Protein AF-A0A9P1GBS7-F1 (afdb_monomer_lite)

Organism: NCBI:txid2562237

Secondary structure (DSSP, 8-state):
-HHHHHHHHHHHS---GGGGS-TTS-TT--GGGS--HHHHHH------SSPPPBPSEEB-HHHHHHHHHHHHHSTT-EEEEEEEE-TTS-EEEEEEEEESSSHHHHS-HHHHHHHHHHT-EEEEEEEES-TT--HHHHHHHHHHHHTT-SSS---EEEEEE-TTSTT-EEEEEE-SS-EEE-BPPBPP---SSS-SEEEGGGTT--HHHHHHHHHHHHHHHHHHHTTS-------PPP-----PPP-SS-HHHHHHHHHH-HHHHHHSPP--------

Structure (mmCIF, N/CA/C/O backbone):
data_AF-A0A9P1GBS7-F1
#
_entry.id   AF-A0A9P1GBS7-F1
#
loop_
_atom_site.group_PDB
_atom_site.id
_atom_site.type_symbol
_atom_site.label_atom_id
_atom_site.label_alt_id
_atom_site.label_comp_id
_atom_site.label_asym_id
_atom_site.label_entity_id
_atom_site.label_seq_id
_atom_site.pdbx_PDB_ins_code
_atom_site.Cartn_x
_atom_site.Cartn_y
_atom_site.Cartn_z
_atom_site.occupancy
_atom_site.B_iso_or_equiv
_atom_site.auth_seq_id
_atom_site.auth_comp_id
_atom_site.auth_asym_id
_atom_site.auth_atom_id
_atom_site.pdbx_PD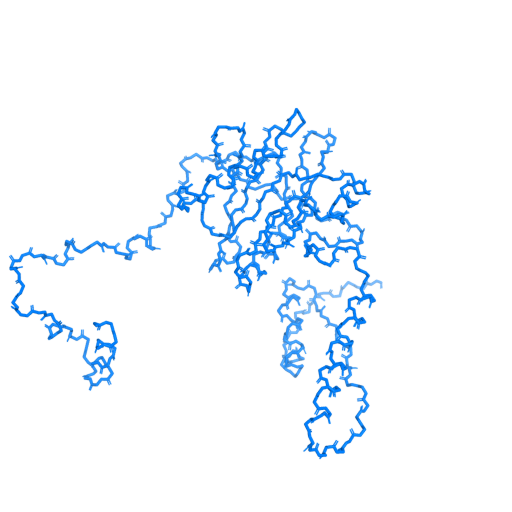B_model_num
ATOM 1 N N . VAL A 1 1 ? 29.441 16.845 -24.430 1.00 48.78 1 VAL A N 1
ATOM 2 C CA . VAL A 1 1 ? 30.273 17.301 -23.290 1.00 48.78 1 VAL A CA 1
ATOM 3 C C . VAL A 1 1 ? 30.630 16.151 -22.346 1.00 48.78 1 VAL A C 1
ATOM 5 O O . VAL A 1 1 ? 31.787 15.762 -22.340 1.00 48.78 1 VAL A O 1
ATOM 8 N N . LEU A 1 2 ? 29.677 15.515 -21.645 1.00 40.44 2 LEU A N 1
ATOM 9 C CA . LEU A 1 2 ? 29.970 14.427 -20.683 1.00 40.44 2 LEU A CA 1
ATOM 10 C C . LEU A 1 2 ? 30.700 13.213 -21.305 1.00 40.44 2 LEU A C 1
ATOM 12 O O . LEU A 1 2 ? 31.705 12.752 -20.778 1.00 40.44 2 LEU A O 1
ATOM 16 N N . MET A 1 3 ? 30.259 12.757 -22.483 1.00 44.34 3 MET A N 1
ATOM 17 C CA . MET A 1 3 ? 30.887 11.633 -23.205 1.00 44.34 3 MET A CA 1
ATOM 18 C C . MET A 1 3 ? 32.296 11.954 -23.742 1.00 44.34 3 MET A C 1
ATOM 20 O O . MET A 1 3 ? 33.110 11.054 -23.910 1.00 44.34 3 MET A O 1
ATOM 24 N N . GLN A 1 4 ? 32.610 13.232 -23.982 1.00 46.91 4 GLN A N 1
ATOM 25 C CA . GLN A 1 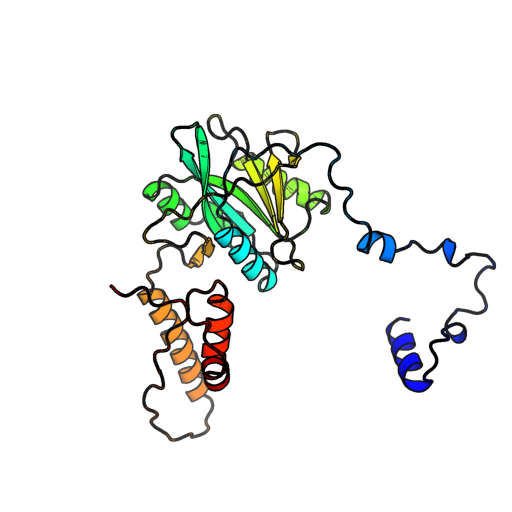4 ? 33.950 13.662 -24.410 1.00 46.91 4 GLN A CA 1
ATOM 26 C C . GLN A 1 4 ? 34.917 13.773 -23.225 1.00 46.91 4 GLN A C 1
ATOM 28 O O . GLN A 1 4 ? 36.082 13.421 -23.369 1.00 46.91 4 GLN A O 1
ATOM 33 N N . ALA A 1 5 ? 34.431 14.193 -22.051 1.00 48.78 5 ALA A N 1
ATOM 34 C CA . ALA A 1 5 ? 35.231 14.260 -20.827 1.00 48.78 5 ALA A CA 1
ATOM 35 C C . ALA A 1 5 ? 35.659 12.864 -20.339 1.00 48.78 5 ALA A C 1
ATOM 37 O O . ALA A 1 5 ? 36.816 12.665 -19.977 1.00 48.78 5 ALA A O 1
ATOM 38 N N . ILE A 1 6 ? 34.757 11.878 -20.422 1.00 53.25 6 ILE A N 1
ATOM 39 C CA . ILE A 1 6 ? 35.049 10.478 -20.073 1.00 53.25 6 ILE A CA 1
ATOM 40 C C . ILE A 1 6 ? 36.118 9.891 -21.011 1.00 53.25 6 ILE A C 1
ATOM 42 O O . ILE A 1 6 ? 37.042 9.228 -20.555 1.00 53.25 6 ILE A O 1
ATOM 46 N N . SER A 1 7 ? 36.062 10.205 -22.310 1.00 48.62 7 SER A N 1
ATOM 47 C CA . SER A 1 7 ? 37.049 9.718 -23.286 1.00 48.62 7 SER A CA 1
ATOM 48 C C . SER A 1 7 ? 38.448 10.342 -23.145 1.00 48.62 7 SER A C 1
ATOM 50 O O . SER A 1 7 ? 39.402 9.783 -23.691 1.00 48.62 7 SER A O 1
ATOM 52 N N . LEU A 1 8 ? 38.579 11.502 -22.493 1.00 48.56 8 LEU A N 1
ATOM 53 C CA . LEU A 1 8 ? 39.857 12.193 -22.277 1.00 48.56 8 LEU A CA 1
ATOM 54 C C . LEU A 1 8 ? 40.523 11.768 -20.963 1.00 48.56 8 LEU A C 1
ATOM 56 O O . LEU A 1 8 ? 41.735 11.553 -20.955 1.00 48.56 8 LEU A O 1
ATOM 60 N N . ALA A 1 9 ? 39.734 11.545 -19.906 1.00 50.31 9 ALA A N 1
ATOM 61 C CA . ALA A 1 9 ? 40.220 11.013 -18.630 1.00 50.31 9 ALA A CA 1
ATOM 62 C C . ALA A 1 9 ? 40.873 9.624 -18.780 1.00 50.31 9 ALA A C 1
ATOM 64 O O . ALA A 1 9 ? 41.876 9.337 -18.130 1.00 50.31 9 ALA A O 1
ATOM 65 N N . ASP A 1 10 ? 40.365 8.802 -19.704 1.00 49.88 10 ASP A N 1
ATOM 66 C CA . ASP A 1 10 ? 40.886 7.455 -19.977 1.00 49.88 10 ASP A CA 1
ATOM 67 C C . ASP A 1 10 ? 42.222 7.442 -20.749 1.00 49.88 10 ASP A C 1
ATOM 69 O O . ASP A 1 10 ? 42.905 6.421 -20.788 1.00 49.88 10 ASP A O 1
ATOM 73 N N . LYS A 1 11 ? 42.619 8.558 -21.384 1.00 48.84 11 LYS A N 1
ATOM 74 C CA . LYS A 1 11 ? 43.803 8.607 -22.266 1.00 48.84 11 LYS A CA 1
ATOM 75 C C . LYS A 1 11 ? 45.031 9.289 -21.670 1.00 48.84 11 LYS A C 1
ATOM 77 O O . LYS A 1 11 ? 46.131 8.977 -22.117 1.00 48.84 11 LYS A O 1
ATOM 82 N N . SER A 1 12 ? 44.887 10.213 -20.717 1.00 52.53 12 SER A N 1
ATOM 83 C CA . SER A 1 12 ? 46.026 11.015 -20.229 1.00 52.53 12 SER A CA 1
ATOM 84 C C . SER A 1 12 ? 46.430 10.762 -18.778 1.00 52.53 12 SER A C 1
ATOM 86 O O . SER A 1 12 ? 47.466 11.272 -18.360 1.00 52.53 12 SER A O 1
ATOM 88 N N . GLY A 1 13 ? 45.653 9.999 -17.997 1.00 49.16 13 GLY A N 1
ATOM 89 C CA . GLY A 1 13 ? 45.954 9.754 -16.578 1.00 49.16 13 GLY A CA 1
ATOM 90 C C . GLY A 1 13 ? 46.026 11.029 -15.722 1.00 49.16 13 GLY A C 1
ATOM 91 O O . GLY A 1 13 ? 46.531 10.997 -14.602 1.00 49.16 13 GLY A O 1
ATOM 92 N N . THR A 1 14 ? 45.536 12.155 -16.239 1.00 51.22 14 THR A N 1
ATOM 93 C CA . THR A 1 14 ? 45.548 13.463 -15.586 1.00 51.22 14 THR A CA 1
ATOM 94 C C . THR A 1 14 ? 44.125 14.001 -15.499 1.00 51.22 14 THR A C 1
ATOM 96 O O . THR A 1 14 ? 43.415 14.085 -16.496 1.00 51.22 14 THR A O 1
ATOM 99 N N . ASN A 1 15 ? 43.714 14.403 -14.295 1.00 52.78 15 ASN A N 1
ATOM 100 C CA . ASN A 1 15 ? 42.385 14.964 -14.012 1.00 52.78 15 ASN A CA 1
ATOM 101 C C . ASN A 1 15 ? 42.263 16.452 -14.397 1.00 52.78 15 ASN A C 1
ATOM 103 O O . ASN A 1 15 ? 41.423 17.168 -13.851 1.00 52.78 15 ASN A O 1
ATOM 107 N N . ASP A 1 16 ? 43.118 16.944 -15.295 1.00 49.91 16 ASP A N 1
ATOM 108 C CA . ASP A 1 16 ? 43.170 18.361 -15.639 1.00 49.91 16 ASP A CA 1
ATOM 109 C C . ASP A 1 16 ? 42.250 18.669 -16.830 1.00 49.91 16 ASP A C 1
ATOM 111 O O . ASP A 1 16 ? 42.601 18.522 -18.001 1.00 49.91 16 ASP A O 1
ATOM 115 N N . ILE A 1 17 ? 41.023 19.069 -16.501 1.00 49.38 17 ILE A N 1
ATOM 116 C CA . ILE A 1 17 ? 39.950 19.392 -17.452 1.00 49.38 17 ILE A CA 1
ATOM 117 C C . ILE A 1 17 ? 40.010 20.842 -17.961 1.00 49.38 17 ILE A C 1
ATOM 119 O O . ILE A 1 17 ? 39.114 21.271 -18.688 1.00 49.38 17 ILE A O 1
ATOM 123 N N . SER A 1 18 ? 41.054 21.603 -17.615 1.00 53.69 18 SER A N 1
ATOM 124 C CA . SER A 1 18 ? 41.241 23.000 -18.045 1.00 53.69 18 SER A CA 1
ATOM 125 C C . SER A 1 18 ? 41.268 23.173 -19.571 1.00 53.69 18 SER A C 1
ATOM 127 O O . SER A 1 18 ? 40.900 24.223 -20.091 1.00 53.69 18 SER A O 1
ATOM 129 N N . THR A 1 19 ? 41.625 22.118 -20.306 1.00 49.84 19 THR A N 1
ATOM 130 C CA . THR A 1 19 ? 41.630 22.079 -21.778 1.00 49.84 19 THR A CA 1
ATOM 131 C C . THR A 1 19 ? 40.247 21.878 -22.412 1.00 49.84 19 THR A C 1
ATOM 133 O O . THR A 1 19 ? 40.098 22.096 -23.613 1.00 49.84 19 THR A O 1
ATOM 136 N N . LEU A 1 20 ? 39.236 21.486 -21.626 1.00 48.34 20 LEU A N 1
ATOM 137 C CA . LEU A 1 20 ? 37.853 21.253 -22.069 1.00 48.34 20 LEU A CA 1
ATOM 138 C C . LEU A 1 20 ? 36.942 22.476 -21.898 1.00 48.34 20 LEU A C 1
ATOM 140 O O . LEU A 1 20 ? 35.796 22.454 -22.354 1.00 48.34 20 LEU A O 1
ATOM 144 N N . LEU A 1 21 ? 37.427 23.529 -21.239 1.00 48.81 21 LEU A N 1
ATOM 145 C CA . LEU A 1 21 ? 36.685 24.773 -21.078 1.00 48.81 21 LEU A CA 1
ATOM 146 C C . LEU A 1 21 ? 36.826 25.631 -22.353 1.00 48.81 21 LEU A C 1
ATOM 148 O O . LEU A 1 21 ? 37.936 25.765 -22.877 1.00 48.81 21 LEU A O 1
ATOM 152 N N . PRO A 1 22 ? 35.727 26.202 -22.886 1.00 46.09 22 PRO A N 1
ATOM 153 C CA . PRO A 1 22 ? 35.794 27.078 -24.050 1.00 46.09 22 PRO A CA 1
ATOM 154 C C . PRO A 1 22 ? 36.688 28.285 -23.747 1.00 46.09 22 PRO A C 1
ATOM 156 O O . PRO A 1 22 ? 36.471 28.976 -22.755 1.00 46.09 22 PRO A O 1
ATOM 159 N N . LYS A 1 23 ? 37.684 28.545 -24.603 1.00 52.28 23 LYS A N 1
ATOM 160 C CA . LYS A 1 23 ? 38.650 29.640 -24.404 1.00 52.28 23 LYS A CA 1
ATOM 161 C C . LYS A 1 23 ? 38.060 31.043 -24.606 1.00 52.28 23 LYS A C 1
ATOM 163 O O . LYS A 1 23 ? 38.647 31.995 -24.112 1.00 52.28 23 LYS A O 1
ATOM 168 N N . ASP A 1 24 ? 36.888 31.151 -25.233 1.00 48.12 24 ASP A N 1
ATOM 169 C CA . ASP A 1 24 ? 36.259 32.427 -25.600 1.00 48.12 24 ASP A CA 1
ATOM 170 C C . ASP A 1 24 ? 34.830 32.556 -25.033 1.00 48.12 24 ASP A C 1
ATOM 172 O O . ASP A 1 24 ? 33.860 32.779 -25.757 1.00 48.12 24 ASP A O 1
ATOM 176 N N . GLY A 1 25 ? 34.682 32.367 -23.718 1.00 48.47 25 GLY A N 1
ATOM 177 C CA . GLY A 1 25 ? 33.473 32.720 -22.961 1.00 48.47 25 GLY A CA 1
ATOM 178 C C . GLY A 1 25 ? 33.707 33.969 -22.101 1.00 48.47 25 GLY A C 1
ATOM 179 O O . GLY A 1 25 ? 34.851 34.222 -21.722 1.00 48.47 25 GLY A O 1
ATOM 180 N N . PRO A 1 26 ? 32.666 34.769 -21.791 1.00 42.78 26 PRO A N 1
ATOM 181 C CA . PRO A 1 26 ? 32.824 36.042 -21.098 1.00 42.78 26 PRO A CA 1
ATOM 182 C C . PRO A 1 26 ? 33.544 35.839 -19.764 1.00 42.78 26 PRO A C 1
ATOM 184 O O . PRO A 1 26 ? 33.128 35.063 -18.906 1.00 42.78 26 PRO A O 1
ATOM 187 N N . SER A 1 27 ? 34.649 36.558 -19.613 1.00 50.06 27 SER A N 1
ATOM 188 C CA . SER A 1 27 ? 35.441 36.653 -18.398 1.00 50.06 27 SER A CA 1
ATOM 189 C C . SER A 1 27 ? 34.559 37.034 -17.204 1.00 50.06 27 SER A C 1
ATOM 191 O O . SER A 1 27 ? 34.077 38.165 -17.165 1.00 50.06 27 SER A O 1
ATOM 193 N N . SER A 1 28 ? 34.374 36.094 -16.262 1.00 46.25 28 SER A N 1
ATOM 194 C CA . SER A 1 28 ? 34.093 36.272 -14.812 1.00 46.25 28 SER A CA 1
ATOM 195 C C . SER A 1 28 ? 32.984 35.404 -14.182 1.00 46.25 28 SER A C 1
ATOM 197 O O . SER A 1 28 ? 32.492 35.747 -13.112 1.00 46.25 28 SER A O 1
ATOM 199 N N . SER A 1 29 ? 32.606 34.245 -14.730 1.00 43.97 29 SER A N 1
ATOM 200 C CA . SER A 1 29 ? 31.830 33.278 -13.928 1.00 43.97 29 SER A CA 1
ATOM 201 C C . SER A 1 29 ? 32.775 32.398 -13.103 1.00 43.97 29 SER A C 1
ATOM 203 O O . SER A 1 29 ? 33.183 31.322 -13.541 1.00 43.97 29 SER A O 1
ATOM 205 N N . ASP A 1 30 ? 33.161 32.896 -11.928 1.00 46.59 30 ASP A N 1
ATOM 206 C CA . ASP A 1 30 ? 33.901 32.158 -10.899 1.00 46.59 30 ASP A CA 1
ATOM 207 C C . ASP A 1 30 ? 33.272 30.768 -10.684 1.00 46.59 30 ASP A C 1
ATOM 209 O O . ASP A 1 30 ? 32.045 30.649 -10.696 1.00 46.59 30 ASP A O 1
ATOM 213 N N . LEU A 1 31 ? 34.058 29.711 -10.444 1.00 47.47 31 LEU A N 1
ATOM 214 C CA . LEU A 1 31 ? 33.515 28.368 -10.138 1.00 47.47 31 LEU A CA 1
ATOM 215 C C . LEU A 1 31 ? 32.533 28.380 -8.948 1.00 47.47 31 LEU A C 1
ATOM 217 O O . LEU A 1 31 ? 31.688 27.496 -8.841 1.00 47.47 31 LEU A O 1
ATOM 221 N N . ALA A 1 32 ? 32.616 29.399 -8.088 1.00 52.56 32 ALA A N 1
ATOM 222 C CA . ALA A 1 32 ? 31.685 29.662 -6.993 1.00 52.56 32 ALA A CA 1
ATOM 223 C C . ALA A 1 32 ? 30.268 30.080 -7.446 1.00 52.56 32 ALA A C 1
ATOM 225 O O . ALA A 1 32 ? 29.338 30.034 -6.648 1.00 52.56 32 ALA A O 1
ATOM 226 N N . SER A 1 33 ? 30.096 30.488 -8.707 1.00 46.56 33 SER A N 1
ATOM 227 C CA . SER A 1 33 ? 28.801 30.848 -9.306 1.00 46.56 33 SER A CA 1
ATOM 228 C C . SER A 1 33 ? 28.040 29.652 -9.887 1.00 46.56 33 SER A C 1
ATOM 230 O O . SER A 1 33 ? 26.872 29.785 -10.254 1.00 46.56 33 SER A O 1
ATOM 232 N N . LEU A 1 34 ? 28.678 28.478 -9.970 1.00 51.62 34 LEU A N 1
ATOM 233 C CA . LEU A 1 34 ? 28.015 27.247 -10.381 1.00 51.62 34 LEU A CA 1
ATOM 234 C C . LEU A 1 34 ? 27.176 26.710 -9.220 1.00 51.62 34 LEU A C 1
ATOM 236 O O . LEU A 1 34 ? 27.676 26.497 -8.116 1.00 51.62 34 LEU A O 1
ATOM 240 N N . ASP A 1 35 ? 25.894 26.475 -9.495 1.00 48.94 35 ASP A N 1
ATOM 241 C CA . ASP A 1 35 ? 24.930 25.921 -8.545 1.00 48.94 35 ASP A CA 1
ATOM 242 C C . ASP A 1 35 ? 25.513 24.629 -7.937 1.00 48.94 35 ASP A C 1
ATOM 244 O O . ASP A 1 35 ? 25.853 23.690 -8.662 1.00 48.94 35 ASP A O 1
ATOM 248 N N . ASN A 1 36 ? 25.690 24.578 -6.610 1.00 52.25 36 ASN A N 1
ATOM 249 C CA . ASN A 1 36 ? 26.299 23.426 -5.943 1.00 52.25 36 ASN A CA 1
ATOM 250 C C . ASN A 1 36 ? 25.319 22.243 -5.945 1.00 52.25 36 ASN A C 1
ATOM 252 O O . ASN A 1 36 ? 24.575 22.005 -4.990 1.00 52.25 36 ASN A O 1
ATOM 256 N N . ILE A 1 37 ? 25.323 21.495 -7.047 1.00 52.12 37 ILE A N 1
ATOM 257 C CA . ILE A 1 37 ? 24.472 20.324 -7.261 1.00 52.12 37 ILE A CA 1
ATOM 258 C C . ILE A 1 37 ? 24.724 19.281 -6.163 1.00 52.12 37 ILE A C 1
ATOM 260 O O . ILE A 1 37 ? 23.772 18.704 -5.645 1.00 52.12 37 ILE A O 1
ATOM 264 N N . LEU A 1 38 ? 25.981 19.094 -5.738 1.00 44.66 38 LEU A N 1
ATOM 265 C CA . LEU A 1 38 ? 26.340 18.189 -4.639 1.00 44.66 38 LEU A CA 1
ATOM 266 C C . LEU A 1 38 ? 25.773 18.658 -3.296 1.00 44.66 38 LEU A C 1
ATOM 268 O O . LEU A 1 38 ? 25.344 17.828 -2.505 1.00 44.66 38 LEU A O 1
ATOM 272 N N . GLY A 1 39 ? 25.687 19.969 -3.067 1.00 45.38 39 GLY A N 1
ATOM 273 C CA . GLY A 1 39 ? 25.030 20.554 -1.900 1.00 45.38 39 GLY A CA 1
ATOM 274 C C . GLY A 1 39 ? 23.559 20.152 -1.789 1.00 45.38 39 GLY A C 1
ATOM 275 O O . GLY A 1 39 ? 23.097 19.871 -0.690 1.00 45.38 39 GLY A O 1
ATOM 276 N N . ARG A 1 40 ? 22.834 20.022 -2.910 1.00 46.75 40 ARG A N 1
ATOM 277 C CA . ARG A 1 40 ? 21.447 19.513 -2.903 1.00 46.75 40 ARG A CA 1
ATOM 278 C C . ARG A 1 40 ? 21.351 18.019 -2.584 1.00 46.75 40 ARG A C 1
ATOM 280 O O . ARG A 1 40 ? 20.363 17.605 -1.993 1.00 46.75 40 ARG A O 1
ATOM 287 N N . TYR A 1 41 ? 22.358 17.225 -2.950 1.00 42.00 41 TYR A N 1
ATOM 288 C CA . TYR A 1 41 ? 22.398 15.784 -2.659 1.00 42.00 41 TYR A CA 1
ATOM 289 C C . TYR A 1 41 ? 22.936 15.454 -1.260 1.00 42.00 41 TYR A C 1
ATOM 291 O O . TYR A 1 41 ? 22.590 14.415 -0.707 1.00 42.00 41 TYR A O 1
ATOM 299 N N . LEU A 1 42 ? 23.795 16.312 -0.705 1.00 39.19 42 LEU A N 1
ATOM 300 C CA . LEU A 1 42 ? 24.485 16.103 0.571 1.00 39.19 42 LEU A CA 1
ATOM 301 C C . LEU A 1 42 ? 23.907 16.933 1.718 1.00 39.19 42 LEU A C 1
ATOM 303 O O . LEU A 1 42 ? 24.383 16.791 2.840 1.00 39.19 42 LEU A O 1
ATOM 307 N N . SER A 1 43 ? 22.919 17.797 1.463 1.00 36.91 43 SER A N 1
ATOM 308 C CA . SER A 1 43 ? 22.211 18.491 2.539 1.00 36.91 43 SER A CA 1
ATOM 309 C C . SER A 1 43 ? 21.436 17.453 3.351 1.00 36.91 43 SER A C 1
ATOM 311 O O . SER A 1 43 ? 20.475 16.892 2.820 1.00 36.91 43 SER A O 1
ATOM 313 N N . PRO A 1 44 ? 21.818 17.170 4.612 1.00 38.66 44 PRO A N 1
ATOM 314 C CA . PRO A 1 44 ? 20.952 16.395 5.481 1.00 38.66 44 PRO A CA 1
ATOM 315 C C . PRO A 1 44 ? 19.632 17.160 5.588 1.00 38.66 44 PRO A C 1
ATOM 317 O O . PRO A 1 44 ? 19.642 18.371 5.826 1.00 38.66 44 PRO A O 1
ATOM 320 N N . GLU A 1 45 ? 18.502 16.479 5.382 1.00 47.50 45 GLU A N 1
ATOM 321 C CA . GLU A 1 45 ? 17.207 17.038 5.770 1.00 47.50 45 GLU A CA 1
ATOM 322 C C . GLU A 1 45 ? 17.352 17.495 7.221 1.00 47.50 45 GLU A C 1
ATOM 324 O O . GLU A 1 45 ? 17.654 16.683 8.097 1.00 47.50 45 GLU A O 1
ATOM 329 N N . ILE A 1 46 ? 17.241 18.808 7.454 1.00 47.06 46 ILE A N 1
ATOM 330 C CA . ILE A 1 46 ? 17.328 19.377 8.796 1.00 47.06 46 ILE A CA 1
ATOM 331 C C . ILE A 1 46 ? 16.266 18.638 9.611 1.00 47.06 46 ILE A C 1
ATOM 333 O O . ILE A 1 46 ? 15.081 18.747 9.271 1.00 47.06 46 ILE A O 1
ATOM 337 N N . PRO A 1 47 ? 16.656 17.840 10.623 1.00 47.88 47 PRO A N 1
ATOM 338 C CA . PRO A 1 47 ? 15.684 17.087 11.384 1.00 47.88 47 PRO A CA 1
ATOM 339 C C . PRO A 1 47 ? 14.714 18.094 12.008 1.00 47.88 47 PRO A C 1
ATOM 341 O O . PRO A 1 47 ? 15.155 19.151 12.474 1.00 47.88 47 PRO A O 1
ATOM 344 N N . PRO A 1 48 ? 13.401 17.820 11.972 1.00 51.19 48 PRO A N 1
ATOM 345 C CA . PRO A 1 48 ? 12.410 18.754 12.477 1.00 51.19 48 PRO A CA 1
ATOM 346 C C . PRO A 1 48 ? 12.764 19.154 13.912 1.00 51.19 48 PRO A C 1
ATOM 348 O O . PRO A 1 48 ? 13.039 18.311 14.764 1.00 51.19 48 PRO A O 1
ATOM 351 N N . THR A 1 49 ? 12.771 20.460 14.173 1.00 52.59 49 THR A N 1
ATOM 352 C CA . THR A 1 49 ? 13.181 21.068 15.449 1.00 52.59 49 THR A CA 1
ATOM 353 C C . THR A 1 49 ? 12.252 20.713 16.616 1.00 52.59 49 THR A C 1
ATOM 355 O O . THR A 1 49 ? 12.577 20.989 17.768 1.00 52.59 49 THR A O 1
ATOM 358 N N . ALA A 1 50 ? 11.103 20.095 16.327 1.00 60.84 50 ALA A N 1
ATOM 359 C CA . ALA A 1 50 ? 10.142 19.577 17.288 1.00 60.84 50 ALA A CA 1
ATOM 360 C C . ALA A 1 50 ? 9.870 18.085 17.009 1.00 60.84 50 ALA A C 1
ATOM 362 O O . ALA A 1 50 ? 9.819 17.693 15.838 1.00 60.84 50 ALA A O 1
ATOM 363 N N . PRO A 1 51 ? 9.663 17.255 18.051 1.00 72.38 51 PRO A N 1
ATOM 364 C CA . PRO A 1 51 ? 9.285 15.859 17.870 1.00 72.38 51 PRO A CA 1
ATOM 365 C C . PRO A 1 51 ? 7.982 15.775 17.071 1.00 72.38 51 PRO A C 1
ATOM 367 O O . PRO A 1 51 ? 7.001 16.461 17.375 1.00 72.38 51 PRO A O 1
ATOM 370 N N . LEU A 1 52 ? 7.987 14.955 16.023 1.00 82.62 52 LEU A N 1
ATOM 371 C CA . LEU A 1 52 ? 6.813 14.748 15.186 1.00 82.62 52 LEU A CA 1
ATOM 372 C C . LEU A 1 52 ? 5.729 14.029 16.003 1.00 82.62 52 LEU A C 1
ATOM 374 O O . LEU A 1 52 ? 6.010 13.179 16.847 1.00 82.62 52 LEU A O 1
ATOM 378 N N . ARG A 1 53 ? 4.458 14.356 15.755 1.00 89.38 53 ARG A N 1
ATOM 379 C CA . ARG A 1 53 ? 3.348 13.635 16.394 1.00 89.38 53 ARG A CA 1
ATOM 380 C C . ARG A 1 53 ? 3.262 12.211 15.842 1.00 89.38 53 ARG A C 1
ATOM 382 O O . ARG A 1 53 ? 3.490 12.002 14.653 1.00 89.38 53 ARG A O 1
ATOM 389 N N . GLN A 1 54 ? 2.840 11.255 16.661 1.00 89.88 54 GLN A N 1
ATOM 390 C CA . GLN A 1 54 ? 2.536 9.905 16.182 1.00 89.88 54 GLN A CA 1
ATOM 391 C C . GLN A 1 54 ? 1.267 9.889 15.324 1.00 89.88 54 GLN A C 1
ATOM 393 O O . GLN A 1 54 ? 0.288 10.571 15.634 1.00 89.88 54 GLN A O 1
ATOM 398 N N . THR A 1 55 ? 1.275 9.088 14.258 1.00 88.75 55 THR A N 1
ATOM 399 C CA . THR A 1 55 ? 0.080 8.849 13.440 1.00 88.75 55 THR A CA 1
ATOM 400 C C . THR A 1 55 ? -1.007 8.093 14.209 1.00 88.75 55 THR A C 1
ATOM 402 O O . THR A 1 55 ? -0.744 7.227 15.042 1.00 88.75 55 THR A O 1
ATOM 405 N N . SER A 1 56 ? -2.260 8.385 13.876 1.00 88.12 56 SER A N 1
ATOM 406 C CA . SER A 1 56 ? -3.449 7.675 14.356 1.00 88.12 56 SER A CA 1
ATOM 407 C C . SER A 1 56 ? -3.738 6.357 13.615 1.00 88.12 56 SER A C 1
ATOM 409 O O . SER A 1 56 ? -4.615 5.592 14.040 1.00 88.12 56 SER A O 1
ATOM 411 N N . ILE A 1 57 ? -3.010 6.085 12.524 1.00 92.75 57 ILE A N 1
ATOM 412 C CA . ILE A 1 57 ? -3.162 4.906 11.665 1.00 92.75 57 ILE A CA 1
ATOM 413 C C . ILE A 1 57 ? -1.875 4.086 11.720 1.00 92.75 57 ILE A C 1
ATOM 415 O O . ILE A 1 57 ? -0.834 4.505 11.220 1.00 92.75 57 ILE A O 1
ATOM 419 N N . SER A 1 58 ? -1.932 2.885 12.294 1.00 91.69 58 SER A N 1
ATOM 420 C CA . SER A 1 58 ? -0.758 2.013 12.305 1.00 91.69 58 SER A CA 1
ATOM 421 C C . SER A 1 58 ? -0.538 1.318 10.962 1.00 91.69 58 SER A C 1
ATOM 423 O O . SER A 1 58 ? -1.486 1.036 10.233 1.00 91.69 58 SER A O 1
ATOM 425 N N . ALA A 1 59 ? 0.714 0.995 10.648 1.00 91.06 59 ALA A N 1
ATOM 426 C CA . ALA A 1 59 ? 1.085 0.206 9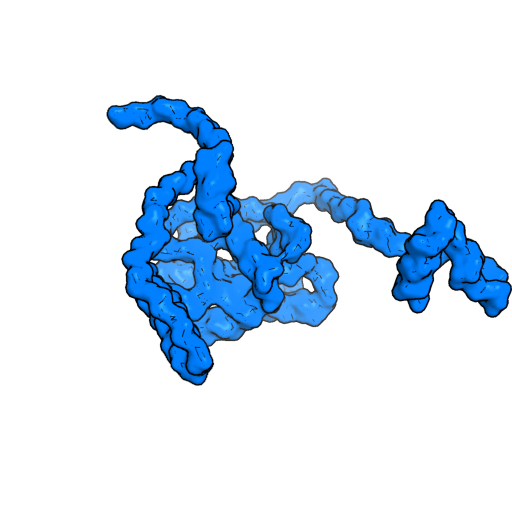.475 1.00 91.06 59 ALA A CA 1
ATOM 427 C C . ALA A 1 59 ? 1.949 -0.995 9.878 1.00 91.06 59 ALA A C 1
ATOM 429 O O . ALA A 1 59 ? 2.599 -0.993 10.923 1.00 91.06 59 ALA A O 1
ATOM 430 N N . VAL A 1 60 ? 1.993 -2.037 9.047 1.00 88.88 60 VAL A N 1
ATOM 431 C CA . VAL A 1 60 ? 2.878 -3.187 9.279 1.00 88.88 60 VAL A CA 1
ATOM 432 C C . VAL A 1 60 ? 4.212 -2.943 8.579 1.00 88.88 60 VAL A C 1
ATOM 434 O O . VAL A 1 60 ? 4.277 -2.944 7.350 1.00 88.88 60 VAL A O 1
ATOM 437 N N . LYS A 1 61 ? 5.294 -2.790 9.353 1.00 88.31 61 LYS A N 1
ATOM 438 C CA . LYS A 1 61 ? 6.626 -2.441 8.826 1.00 88.31 61 LYS A CA 1
ATOM 439 C C . LYS A 1 61 ? 7.092 -3.378 7.714 1.00 88.31 61 LYS A C 1
ATOM 441 O O . LYS A 1 61 ? 7.482 -2.917 6.649 1.00 88.31 61 LYS A O 1
ATOM 446 N N . SER A 1 62 ? 6.986 -4.690 7.928 1.00 85.94 62 SER A N 1
ATOM 447 C CA . SER A 1 62 ? 7.398 -5.691 6.935 1.00 85.94 62 SER A CA 1
ATOM 448 C C . SER A 1 62 ? 6.617 -5.588 5.624 1.00 85.94 62 SER A C 1
ATOM 450 O O . SER A 1 62 ? 7.189 -5.817 4.560 1.00 85.94 62 SER A O 1
ATOM 452 N N . ALA A 1 63 ? 5.339 -5.206 5.678 1.00 89.12 63 ALA A N 1
ATOM 453 C CA . ALA A 1 63 ? 4.508 -5.021 4.496 1.00 89.12 63 ALA A CA 1
ATOM 454 C C . ALA A 1 63 ? 4.950 -3.782 3.699 1.00 89.12 63 ALA A C 1
ATOM 456 O O . ALA A 1 63 ? 5.137 -3.876 2.488 1.00 89.12 63 ALA A O 1
ATOM 457 N N . VAL A 1 64 ? 5.216 -2.660 4.381 1.00 91.12 64 VAL A N 1
ATOM 458 C CA . VAL A 1 64 ? 5.726 -1.424 3.755 1.00 91.12 64 VAL A CA 1
ATOM 459 C C . VAL A 1 64 ? 7.114 -1.645 3.141 1.00 91.12 64 VAL A C 1
ATOM 461 O O . VAL A 1 64 ? 7.349 -1.279 1.992 1.00 91.12 64 VAL A O 1
ATOM 464 N N . THR A 1 65 ? 8.022 -2.322 3.851 1.00 89.06 65 THR A N 1
ATOM 465 C CA . THR A 1 65 ? 9.351 -2.683 3.323 1.00 89.06 65 THR A CA 1
ATOM 466 C C . THR A 1 65 ? 9.258 -3.611 2.107 1.00 89.06 65 THR A C 1
ATOM 468 O O . THR A 1 65 ? 10.016 -3.479 1.144 1.00 89.06 65 THR A O 1
ATOM 471 N N . THR A 1 66 ? 8.313 -4.553 2.119 1.00 89.75 66 THR A N 1
ATOM 472 C CA . THR A 1 66 ? 8.093 -5.452 0.978 1.00 89.75 66 THR A CA 1
ATOM 473 C C . THR A 1 66 ? 7.544 -4.687 -0.224 1.00 89.75 66 THR A C 1
ATOM 475 O O . THR A 1 66 ? 8.055 -4.869 -1.327 1.00 89.75 66 THR A O 1
ATOM 478 N N . PHE A 1 67 ? 6.582 -3.779 -0.016 1.00 91.38 67 PHE A N 1
ATOM 479 C CA . PHE A 1 67 ? 6.103 -2.876 -1.064 1.00 91.38 67 PHE A CA 1
ATOM 480 C C . PHE A 1 67 ? 7.254 -2.071 -1.675 1.00 91.38 67 PHE A C 1
ATOM 482 O O . PHE A 1 67 ? 7.406 -2.071 -2.893 1.00 91.38 67 PHE A O 1
ATOM 489 N N . GLN A 1 68 ? 8.112 -1.461 -0.848 1.00 89.62 68 GLN A N 1
ATOM 490 C CA . GLN A 1 68 ? 9.291 -0.731 -1.324 1.00 89.62 68 GLN A CA 1
ATOM 491 C C . GLN A 1 68 ? 10.172 -1.619 -2.211 1.00 89.62 68 GLN A C 1
ATOM 493 O O . GLN A 1 68 ? 10.560 -1.219 -3.303 1.00 89.62 68 GLN A O 1
ATOM 498 N N . THR A 1 69 ? 10.418 -2.863 -1.795 1.00 88.44 69 THR A N 1
ATOM 499 C CA . THR A 1 69 ? 11.210 -3.820 -2.582 1.00 88.44 69 THR A CA 1
ATOM 500 C C . THR A 1 69 ? 10.565 -4.134 -3.939 1.00 88.44 69 THR A C 1
ATOM 502 O O . THR A 1 69 ? 11.271 -4.334 -4.928 1.00 88.44 69 THR A O 1
ATOM 505 N N . TRP A 1 70 ? 9.233 -4.197 -4.014 1.00 88.44 70 TRP A N 1
ATOM 506 C CA . TRP A 1 70 ? 8.512 -4.411 -5.273 1.00 88.44 70 TRP A CA 1
ATOM 507 C C . TRP A 1 70 ? 8.559 -3.174 -6.167 1.00 88.44 70 TRP A C 1
ATOM 509 O O . TRP A 1 70 ? 8.872 -3.295 -7.349 1.00 88.44 70 TRP A O 1
ATOM 519 N N . ALA A 1 71 ? 8.334 -1.995 -5.590 1.00 86.44 71 ALA A N 1
ATOM 520 C CA . ALA A 1 71 ? 8.430 -0.702 -6.258 1.00 86.44 71 ALA A CA 1
ATOM 521 C C . ALA A 1 71 ? 9.816 -0.445 -6.869 1.00 86.44 71 ALA A C 1
ATOM 523 O O . ALA A 1 71 ? 9.920 0.086 -7.970 1.00 86.44 71 ALA A O 1
ATOM 524 N N . MET A 1 72 ? 10.886 -0.884 -6.199 1.00 82.75 72 MET A N 1
ATOM 525 C CA . MET A 1 72 ? 12.251 -0.814 -6.736 1.00 82.75 72 MET A CA 1
ATOM 526 C C . MET A 1 72 ? 12.441 -1.646 -8.013 1.00 82.75 72 MET A C 1
ATOM 528 O O . MET A 1 72 ? 13.308 -1.339 -8.825 1.00 82.75 72 MET A O 1
ATOM 532 N N . ARG A 1 73 ? 11.665 -2.723 -8.184 1.00 83.12 73 ARG A N 1
ATOM 533 C CA . ARG A 1 73 ? 11.754 -3.632 -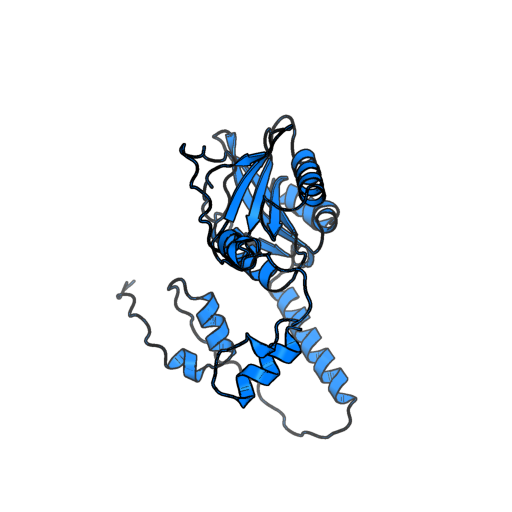9.341 1.00 83.12 73 ARG A CA 1
ATOM 534 C C . ARG A 1 73 ? 10.758 -3.284 -10.440 1.00 83.12 73 ARG A C 1
ATOM 536 O O . ARG A 1 73 ? 10.997 -3.609 -11.596 1.00 83.12 73 ARG A O 1
ATOM 543 N N . THR A 1 74 ? 9.638 -2.677 -10.065 1.00 83.12 74 THR A N 1
ATOM 544 C CA . THR A 1 74 ? 8.531 -2.343 -10.961 1.00 83.12 74 THR A CA 1
ATOM 545 C C . THR A 1 74 ? 8.175 -0.872 -10.754 1.00 83.12 74 THR A C 1
ATOM 547 O O . THR A 1 74 ? 7.454 -0.543 -9.808 1.00 83.12 74 THR A O 1
ATOM 550 N N . PRO A 1 75 ? 8.694 0.028 -11.606 1.00 80.00 75 PRO A N 1
ATOM 551 C CA . PRO A 1 75 ? 8.353 1.442 -11.547 1.00 80.00 75 PRO A CA 1
ATOM 552 C C . PRO A 1 75 ? 6.847 1.663 -11.733 1.00 80.00 75 PRO A C 1
ATOM 554 O O . PRO A 1 75 ? 6.203 0.959 -12.508 1.00 80.00 75 PRO A O 1
ATOM 557 N N . GLY A 1 76 ? 6.293 2.657 -11.038 1.00 82.56 76 GLY A N 1
ATOM 558 C CA . GLY A 1 76 ? 4.884 3.044 -11.172 1.00 82.56 76 GLY A CA 1
ATOM 559 C C . GLY A 1 76 ? 3.896 2.243 -10.321 1.00 82.56 76 GLY A C 1
ATOM 560 O O . GLY A 1 76 ? 2.695 2.449 -10.449 1.00 82.56 76 GLY A O 1
ATOM 561 N N . LEU A 1 77 ? 4.364 1.354 -9.438 1.00 89.75 77 LEU A N 1
ATOM 562 C CA . LEU A 1 77 ? 3.472 0.688 -8.487 1.00 89.75 77 LEU A CA 1
ATOM 563 C C . LEU A 1 77 ? 2.885 1.673 -7.472 1.00 89.75 77 LEU A C 1
ATOM 565 O O . LEU A 1 77 ? 3.599 2.480 -6.876 1.00 89.75 77 LEU A O 1
ATOM 569 N N . VAL A 1 78 ? 1.589 1.513 -7.219 1.00 92.69 78 VAL A N 1
ATOM 570 C CA . VAL A 1 78 ? 0.841 2.208 -6.171 1.00 92.69 78 VAL A CA 1
ATOM 571 C C . VAL A 1 78 ? 0.365 1.182 -5.151 1.00 92.69 78 VAL A C 1
ATOM 573 O O . VAL A 1 78 ? -0.054 0.078 -5.509 1.00 92.69 78 VAL A O 1
ATOM 576 N N . GLY A 1 79 ? 0.450 1.537 -3.871 1.00 95.75 79 GLY A N 1
ATOM 577 C CA . GLY A 1 79 ? -0.105 0.754 -2.776 1.00 95.75 79 GLY A CA 1
ATOM 578 C C . GLY A 1 79 ? -1.293 1.464 -2.136 1.00 95.75 79 GLY A C 1
ATOM 579 O O . GLY A 1 79 ? -1.266 2.677 -1.951 1.00 95.75 79 GLY A O 1
ATOM 580 N N . VAL A 1 80 ? -2.318 0.715 -1.740 1.00 97.12 80 VAL A N 1
ATOM 581 C CA . VAL A 1 80 ? -3.390 1.212 -0.865 1.00 97.12 80 VAL A CA 1
ATOM 582 C C . VAL A 1 80 ? -3.366 0.404 0.423 1.00 97.12 80 VAL A C 1
ATOM 584 O O . VAL A 1 80 ? -3.381 -0.829 0.403 1.00 97.12 80 VAL A O 1
ATOM 587 N N . LEU A 1 81 ? -3.292 1.112 1.548 1.00 96.06 81 LEU A N 1
ATOM 588 C CA . LEU A 1 81 ? -3.338 0.550 2.888 1.00 96.06 81 LEU A CA 1
ATOM 589 C C . LEU A 1 81 ? -4.800 0.358 3.294 1.00 96.06 81 LEU A C 1
ATOM 591 O O . LEU A 1 81 ? -5.559 1.321 3.382 1.00 96.06 81 LEU A O 1
ATOM 595 N N . PHE A 1 82 ? -5.169 -0.883 3.589 1.00 94.38 82 PHE A N 1
ATOM 596 C CA . PHE A 1 82 ? -6.470 -1.273 4.112 1.00 94.38 82 PHE A CA 1
ATOM 597 C C . PHE A 1 82 ? -6.371 -1.562 5.602 1.00 94.38 82 PHE A C 1
ATOM 599 O O . PHE A 1 82 ? -5.451 -2.245 6.068 1.00 94.38 82 PHE A O 1
ATOM 606 N N . GLY A 1 83 ? -7.334 -1.050 6.358 1.00 92.88 83 GLY A N 1
ATOM 607 C CA . GLY A 1 83 ? -7.343 -1.147 7.804 1.00 92.88 83 GLY A CA 1
ATOM 608 C C . GLY A 1 83 ? -8.735 -1.218 8.405 1.00 92.88 83 GLY A C 1
ATOM 609 O O . GLY A 1 83 ? -9.747 -1.057 7.726 1.00 92.88 83 GLY A O 1
ATOM 610 N N . GLN A 1 84 ? -8.751 -1.456 9.712 1.00 91.75 84 GLN A N 1
ATOM 611 C CA . GLN A 1 84 ? -9.955 -1.506 10.535 1.00 91.75 84 GLN A CA 1
ATOM 612 C C . GLN A 1 84 ? -9.785 -0.624 11.770 1.00 91.75 84 GLN A C 1
ATOM 614 O O . GLN A 1 84 ? -8.669 -0.446 12.274 1.00 91.75 84 GLN A O 1
ATOM 619 N N . GLN A 1 85 ? -10.889 -0.104 12.296 1.00 89.19 85 GLN A N 1
ATOM 620 C CA . GLN A 1 85 ? -10.860 0.664 13.532 1.00 89.19 85 GLN A CA 1
ATOM 621 C C . GLN A 1 85 ? -10.862 -0.278 14.740 1.00 89.19 85 GLN A C 1
ATOM 623 O O . GLN A 1 85 ? -11.737 -1.129 14.890 1.00 89.19 85 GLN A O 1
ATOM 628 N N . GLY A 1 86 ? -9.867 -0.140 15.616 1.00 78.12 86 GLY A N 1
ATOM 629 C CA . GLY A 1 86 ? -9.807 -0.889 16.867 1.00 78.12 86 GLY A CA 1
ATOM 630 C C . GLY A 1 86 ? -10.732 -0.318 17.947 1.00 78.12 86 GLY A C 1
ATOM 631 O O . GLY A 1 86 ? -11.213 0.810 17.856 1.00 78.12 86 GLY A O 1
ATOM 632 N N . LYS A 1 87 ? -10.903 -1.067 19.046 1.00 73.81 87 LYS A N 1
ATOM 633 C CA . LYS A 1 87 ? -11.690 -0.642 20.225 1.00 73.81 87 LYS A CA 1
ATOM 634 C C . LYS A 1 87 ? -11.235 0.699 20.823 1.00 73.81 87 LYS A C 1
ATOM 636 O O . LYS A 1 87 ? -12.043 1.419 21.393 1.00 73.81 87 LYS A O 1
ATOM 641 N N . SER A 1 88 ? -9.957 1.051 20.671 1.00 73.75 88 SER A N 1
ATOM 642 C CA . SER A 1 88 ? -9.376 2.320 21.126 1.00 73.75 88 SER A CA 1
ATOM 643 C C . SER A 1 88 ? -9.616 3.497 20.168 1.00 73.75 88 SER A C 1
ATOM 645 O O . SER A 1 88 ? -8.963 4.525 20.310 1.00 73.75 88 SER A O 1
ATOM 647 N N . LYS A 1 89 ? -10.491 3.351 19.160 1.00 76.12 89 LYS A N 1
ATOM 648 C CA . LYS A 1 89 ? -10.703 4.294 18.041 1.00 76.12 89 LYS A CA 1
ATOM 649 C C . LYS A 1 89 ? -9.490 4.508 17.123 1.00 76.12 89 LYS A C 1
ATOM 651 O O . LYS A 1 89 ? -9.648 5.143 16.083 1.00 76.12 89 LYS A O 1
ATOM 656 N N . ALA A 1 90 ? -8.325 3.951 17.457 1.00 84.56 90 ALA A N 1
ATOM 657 C CA . ALA A 1 90 ? -7.141 3.952 16.605 1.00 84.56 90 ALA A CA 1
ATOM 658 C C . ALA A 1 90 ? -7.334 3.028 15.397 1.00 84.56 90 ALA A C 1
ATOM 660 O O . ALA A 1 90 ? -7.868 1.918 15.526 1.00 84.56 90 ALA A O 1
ATOM 661 N N . TRP A 1 91 ? -6.867 3.470 14.235 1.00 91.81 91 TRP A N 1
ATOM 662 C CA . TRP A 1 91 ? -6.935 2.693 13.006 1.00 91.81 91 TRP A CA 1
ATOM 663 C C . TRP A 1 91 ? -5.736 1.760 12.908 1.00 91.81 91 TRP A C 1
ATOM 665 O O . TRP A 1 91 ? -4.594 2.149 13.145 1.00 91.81 91 TRP A O 1
ATOM 675 N N . LYS A 1 92 ? -6.001 0.502 12.566 1.00 91.00 92 LYS A N 1
ATOM 676 C CA . LYS A 1 92 ? -4.970 -0.508 12.346 1.00 91.00 92 LYS A CA 1
ATOM 677 C C . LYS A 1 92 ? -4.916 -0.835 10.867 1.00 91.00 92 LYS A C 1
ATOM 679 O O . LYS A 1 92 ? -5.839 -1.467 10.364 1.00 91.00 92 LYS A O 1
ATOM 684 N N . GLY A 1 93 ? -3.851 -0.423 10.189 1.00 90.75 93 GLY A N 1
ATOM 685 C CA . GLY A 1 93 ? -3.535 -0.854 8.834 1.00 90.75 93 GLY A CA 1
ATOM 686 C C . GLY A 1 93 ? -3.067 -2.304 8.852 1.00 90.75 93 GLY A C 1
ATOM 687 O O . GLY A 1 93 ? -2.096 -2.652 9.524 1.00 90.75 93 GLY A O 1
ATOM 688 N N . LEU A 1 94 ? -3.790 -3.163 8.143 1.00 87.75 94 LEU A N 1
ATOM 689 C CA . LEU A 1 94 ? -3.596 -4.610 8.184 1.00 87.75 94 LEU A CA 1
ATOM 690 C C . LEU A 1 94 ? -2.993 -5.147 6.890 1.00 87.75 94 LEU A C 1
ATOM 692 O O . LEU A 1 94 ? -2.211 -6.097 6.937 1.00 87.75 94 LEU A O 1
ATOM 696 N N . ARG A 1 95 ? -3.381 -4.571 5.746 1.00 88.88 95 ARG A N 1
ATOM 697 C CA . ARG A 1 95 ? -3.022 -5.084 4.422 1.00 88.88 95 ARG A CA 1
ATOM 698 C C . ARG A 1 95 ? -2.686 -3.965 3.457 1.00 88.88 95 ARG A C 1
ATOM 700 O O . ARG A 1 95 ? -3.275 -2.895 3.519 1.00 88.88 95 ARG A O 1
ATOM 707 N N . ILE A 1 96 ? -1.772 -4.243 2.540 1.00 93.69 96 ILE A N 1
ATOM 708 C CA . ILE A 1 96 ? -1.434 -3.368 1.424 1.00 93.69 96 ILE A CA 1
ATOM 709 C C . ILE A 1 96 ? -1.811 -4.096 0.138 1.00 93.69 96 ILE A C 1
ATOM 711 O O . ILE A 1 96 ? -1.251 -5.154 -0.153 1.00 93.69 96 ILE A O 1
ATOM 715 N N . LEU A 1 97 ? -2.741 -3.537 -0.631 1.00 94.44 97 LEU A N 1
ATOM 716 C CA . LEU A 1 97 ? -2.970 -3.988 -2.001 1.00 94.44 97 LEU A CA 1
ATOM 717 C C . LEU A 1 97 ? -2.118 -3.162 -2.952 1.00 94.44 97 LEU A C 1
ATOM 719 O O . LEU A 1 97 ? -1.986 -1.953 -2.777 1.00 94.44 97 LEU A O 1
ATOM 723 N N . VAL A 1 98 ? -1.529 -3.834 -3.933 1.00 94.81 98 VAL A N 1
ATOM 724 C CA . VAL A 1 98 ? -0.557 -3.256 -4.858 1.00 94.81 98 VAL A CA 1
ATOM 725 C C . VAL A 1 98 ? -1.030 -3.459 -6.290 1.00 94.81 98 VAL A C 1
ATOM 727 O O . VAL A 1 98 ? -1.421 -4.566 -6.664 1.00 94.81 98 VAL A O 1
ATOM 730 N N . ALA A 1 99 ? -0.981 -2.402 -7.095 1.00 93.19 99 ALA A N 1
ATOM 731 C CA . ALA A 1 99 ? -1.290 -2.465 -8.520 1.00 93.19 99 ALA A CA 1
ATOM 732 C C . ALA A 1 99 ? -0.532 -1.374 -9.304 1.00 93.19 99 ALA A C 1
ATOM 734 O O . ALA A 1 99 ? 0.053 -0.474 -8.695 1.00 93.19 99 ALA A O 1
ATOM 735 N N . PRO A 1 100 ? -0.551 -1.416 -10.650 1.00 90.31 100 PRO A N 1
ATOM 736 C CA . PRO A 1 100 ? 0.026 -0.362 -11.490 1.00 90.31 100 PRO A CA 1
ATOM 737 C C . PRO A 1 100 ? -0.701 0.990 -11.417 1.00 90.31 100 PRO A C 1
ATOM 739 O O . PRO A 1 100 ? -0.168 1.994 -11.876 1.00 90.31 100 PRO A O 1
ATOM 742 N N . SER A 1 101 ? -1.927 1.038 -10.888 1.00 91.44 101 SER A N 1
ATOM 743 C CA . SER A 1 101 ? -2.668 2.287 -10.697 1.00 91.44 101 SER A CA 1
ATOM 744 C C . SER A 1 101 ? -3.582 2.218 -9.477 1.00 91.44 101 SER A C 1
ATOM 746 O O . SER A 1 101 ? -3.975 1.142 -9.028 1.00 91.44 101 SER A O 1
ATOM 748 N N . PHE A 1 102 ? -3.931 3.387 -8.943 1.00 92.06 102 PHE A N 1
ATOM 749 C CA . PHE A 1 102 ? -4.847 3.520 -7.811 1.00 92.06 102 PHE A CA 1
ATOM 750 C C . PHE A 1 102 ? -6.257 3.008 -8.143 1.00 92.06 102 PHE A C 1
ATOM 752 O O . PHE A 1 102 ? -6.848 2.260 -7.367 1.00 92.06 102 PHE A O 1
ATOM 759 N N . GLN A 1 103 ? -6.768 3.356 -9.326 1.00 93.06 103 GLN A N 1
ATOM 760 C CA . GLN A 1 103 ? -8.083 2.937 -9.813 1.00 93.06 103 GLN A CA 1
ATOM 761 C C . GLN A 1 103 ? -8.169 1.416 -9.949 1.00 93.06 103 GLN A C 1
ATOM 763 O O . GLN A 1 103 ? -9.143 0.824 -9.502 1.00 93.06 103 GLN A O 1
ATOM 768 N N . ALA A 1 104 ? -7.106 0.768 -10.442 1.00 93.00 104 ALA A N 1
ATOM 769 C CA . ALA A 1 104 ? -7.054 -0.689 -10.550 1.00 93.00 104 ALA A CA 1
ATOM 770 C C . ALA A 1 104 ? -7.158 -1.405 -9.193 1.00 93.00 104 ALA A C 1
ATOM 772 O O . ALA A 1 104 ? -7.456 -2.593 -9.163 1.00 93.00 104 ALA A O 1
ATOM 773 N N . ILE A 1 105 ? -6.907 -0.717 -8.074 1.00 94.56 105 ILE A N 1
ATOM 774 C CA . ILE A 1 105 ? -7.132 -1.276 -6.738 1.00 94.56 105 ILE A CA 1
ATOM 775 C C . ILE A 1 105 ? -8.593 -1.104 -6.332 1.00 94.56 105 ILE A C 1
ATOM 777 O O . ILE A 1 105 ? -9.199 -2.062 -5.862 1.00 94.56 105 ILE A O 1
ATOM 781 N N . LEU A 1 106 ? -9.152 0.099 -6.487 1.00 93.12 106 LEU A N 1
ATOM 782 C CA . LEU A 1 106 ? -10.487 0.420 -5.974 1.00 93.12 106 LEU A CA 1
ATOM 783 C C . LEU A 1 106 ? -11.634 -0.134 -6.824 1.00 93.12 106 LEU A C 1
ATOM 785 O O . LEU A 1 106 ? -12.683 -0.452 -6.276 1.00 93.12 106 LEU A O 1
ATOM 789 N N . GLU A 1 107 ? -11.444 -0.249 -8.137 1.00 93.69 107 GLU A N 1
ATOM 790 C CA . GLU A 1 107 ? -12.472 -0.724 -9.073 1.00 93.69 107 GLU A CA 1
ATOM 791 C C . GLU A 1 107 ? -12.465 -2.253 -9.235 1.00 93.69 107 GLU A C 1
ATOM 793 O O . GLU A 1 107 ? -13.358 -2.823 -9.862 1.00 93.69 107 GLU A O 1
ATOM 798 N N . ASP A 1 108 ? -11.474 -2.947 -8.668 1.00 94.56 108 ASP A N 1
ATOM 799 C CA . ASP A 1 108 ? -11.401 -4.403 -8.747 1.00 94.56 108 ASP A CA 1
ATOM 800 C C . ASP A 1 108 ? -12.432 -5.059 -7.815 1.00 94.56 108 ASP A C 1
ATOM 802 O O . ASP A 1 108 ? -12.422 -4.864 -6.597 1.00 94.56 108 ASP A O 1
ATOM 806 N N . HIS A 1 109 ? -13.304 -5.893 -8.387 1.00 93.19 109 HIS A N 1
ATOM 807 C CA . HIS A 1 109 ? -14.337 -6.630 -7.651 1.00 93.19 109 HIS A CA 1
ATOM 808 C C . HIS A 1 109 ? -13.783 -7.463 -6.483 1.00 93.19 109 HIS A C 1
ATOM 810 O O . HIS A 1 109 ? -14.445 -7.584 -5.453 1.00 93.19 109 HIS A O 1
ATOM 816 N N . ARG A 1 110 ? -12.556 -7.990 -6.593 1.00 91.12 110 ARG A N 1
ATOM 817 C CA . ARG A 1 110 ? -11.919 -8.768 -5.519 1.00 91.12 110 ARG A CA 1
ATOM 818 C C . ARG A 1 110 ? -11.555 -7.878 -4.337 1.00 91.12 110 ARG A C 1
ATOM 820 O O . ARG A 1 110 ? -11.622 -8.311 -3.190 1.00 91.12 110 ARG A O 1
ATOM 827 N N . THR A 1 111 ? -11.185 -6.624 -4.588 1.00 93.25 111 THR A N 1
ATOM 828 C CA . THR A 1 111 ? -10.952 -5.658 -3.511 1.00 93.25 111 THR A CA 1
ATOM 829 C C . THR A 1 111 ? -12.242 -5.402 -2.737 1.00 93.25 111 THR A C 1
ATOM 831 O O . THR A 1 111 ? -12.209 -5.385 -1.508 1.00 93.25 111 THR A O 1
ATOM 834 N N . ALA A 1 112 ? -13.377 -5.250 -3.429 1.00 92.25 112 ALA A N 1
ATOM 835 C CA . ALA A 1 112 ? -14.679 -5.070 -2.786 1.00 92.25 112 ALA A CA 1
ATOM 836 C C . ALA A 1 112 ? -15.069 -6.290 -1.932 1.00 92.25 112 ALA A C 1
ATOM 838 O O . ALA A 1 112 ? -15.414 -6.131 -0.762 1.00 92.25 112 ALA A O 1
ATOM 839 N N . GLU A 1 113 ? -14.914 -7.499 -2.478 1.00 90.56 113 GLU A N 1
ATOM 840 C CA . GLU A 1 113 ? -15.160 -8.750 -1.752 1.00 90.56 113 GLU A CA 1
ATOM 841 C C . GLU A 1 113 ? -14.266 -8.878 -0.505 1.00 90.56 113 GLU A C 1
ATOM 843 O O . GLU A 1 113 ? -14.741 -9.242 0.570 1.00 90.56 113 GLU A O 1
ATOM 848 N N . MET A 1 114 ? -12.982 -8.514 -0.601 1.00 90.94 114 MET A N 1
ATOM 849 C CA . MET A 1 114 ? -12.061 -8.532 0.544 1.00 90.94 114 MET A CA 1
ATOM 850 C C . MET A 1 114 ? -12.481 -7.526 1.618 1.00 90.94 114 MET A C 1
ATOM 852 O O . MET A 1 114 ? -12.446 -7.847 2.805 1.00 90.94 114 MET A O 1
ATOM 856 N N . CYS A 1 115 ? -12.872 -6.312 1.223 1.00 91.44 115 CYS A N 1
ATOM 857 C CA . CYS A 1 115 ? -13.352 -5.300 2.161 1.00 91.44 115 CYS A CA 1
ATOM 858 C C . CYS A 1 115 ? -14.558 -5.803 2.964 1.00 91.44 115 CYS A C 1
ATOM 860 O O . CYS A 1 115 ? -14.613 -5.588 4.175 1.00 91.44 115 CYS A O 1
ATOM 862 N N . GLU A 1 116 ? -15.483 -6.512 2.315 1.00 90.62 116 GLU A N 1
ATOM 863 C CA . GLU A 1 116 ? -16.649 -7.104 2.969 1.00 90.62 116 GLU A CA 1
ATOM 864 C C . GLU A 1 116 ? -16.274 -8.290 3.874 1.00 90.62 116 GLU A C 1
ATOM 866 O O . GLU A 1 116 ? -16.639 -8.304 5.051 1.00 90.62 116 GLU A O 1
ATOM 871 N N . GLN A 1 117 ? -15.502 -9.260 3.374 1.00 86.75 117 GLN A N 1
ATOM 872 C CA . GLN A 1 117 ? -15.138 -10.465 4.132 1.00 86.75 117 GLN A CA 1
ATOM 873 C C . GLN A 1 117 ? -14.278 -10.151 5.361 1.00 86.75 117 GLN A C 1
ATOM 875 O O . GLN A 1 117 ? -14.520 -10.679 6.447 1.00 86.75 117 GLN A O 1
ATOM 880 N N . ASP A 1 118 ? -13.281 -9.281 5.200 1.00 85.62 118 ASP A N 1
ATOM 881 C CA . ASP A 1 118 ? -12.327 -8.953 6.259 1.00 85.62 118 ASP A CA 1
ATOM 882 C C . ASP A 1 118 ? -12.741 -7.724 7.083 1.00 85.62 118 ASP A C 1
ATOM 884 O O . ASP A 1 118 ? -12.039 -7.365 8.032 1.00 85.62 118 ASP A O 1
ATOM 888 N N . GLN A 1 119 ? -13.863 -7.077 6.738 1.00 89.12 119 GLN A N 1
ATOM 889 C CA . GLN A 1 119 ? -14.360 -5.854 7.384 1.00 89.12 119 GLN A CA 1
ATOM 890 C C . GLN A 1 119 ? -13.293 -4.745 7.426 1.00 89.12 119 GLN A C 1
ATOM 892 O O . GLN A 1 119 ? -13.100 -4.049 8.428 1.00 89.12 119 GLN A O 1
ATOM 897 N N . VAL A 1 120 ? -12.568 -4.595 6.316 1.00 91.38 120 VAL A N 1
ATOM 898 C CA . VAL A 1 120 ? -11.519 -3.586 6.135 1.00 91.38 120 VAL A CA 1
ATOM 899 C C . VAL A 1 120 ? -11.951 -2.535 5.125 1.00 91.38 120 VAL A C 1
ATOM 901 O O . VAL A 1 120 ? -12.797 -2.768 4.270 1.00 91.38 120 VAL A O 1
ATOM 904 N N . ARG A 1 121 ? -11.326 -1.363 5.197 1.00 94.06 121 ARG A N 1
ATOM 905 C CA . ARG A 1 121 ? -11.522 -0.268 4.241 1.00 94.06 121 ARG A CA 1
ATOM 906 C C . ARG A 1 121 ? -10.198 0.418 3.929 1.00 94.06 121 ARG A C 1
ATOM 908 O O . ARG A 1 121 ? -9.264 0.281 4.725 1.00 94.06 121 ARG A O 1
ATOM 915 N N . PRO A 1 122 ? -10.093 1.166 2.823 1.00 96.00 122 PRO A N 1
ATOM 916 C CA . PRO A 1 122 ? -8.913 1.975 2.577 1.00 96.00 122 PRO A CA 1
ATOM 917 C C . PRO A 1 122 ? -8.758 3.042 3.670 1.00 96.00 122 PRO A C 1
ATOM 919 O O . PRO A 1 122 ? -9.727 3.687 4.080 1.00 96.00 122 PRO A O 1
ATOM 922 N N . VAL A 1 123 ? -7.530 3.184 4.165 1.00 95.75 123 VAL A N 1
ATOM 923 C CA . VAL A 1 123 ? -7.141 4.156 5.201 1.00 95.75 123 VAL A CA 1
ATOM 924 C C . VAL A 1 123 ? -5.917 4.981 4.814 1.00 95.75 123 VAL A C 1
ATOM 926 O O . VAL A 1 123 ? -5.536 5.905 5.530 1.00 95.75 123 VAL A O 1
ATOM 929 N N . GLY A 1 124 ? -5.269 4.642 3.702 1.00 96.00 124 GLY A N 1
ATOM 930 C CA . GLY A 1 124 ? -4.092 5.357 3.256 1.00 96.00 124 GLY A CA 1
ATOM 931 C C . GLY A 1 124 ? -3.546 4.880 1.922 1.00 96.00 124 GLY A C 1
ATOM 932 O O . GLY A 1 124 ? -3.943 3.839 1.402 1.00 96.00 124 GLY A O 1
ATOM 933 N N . VAL A 1 125 ? -2.609 5.646 1.383 1.00 95.88 125 VAL A N 1
ATOM 934 C CA . VAL A 1 125 ? -1.904 5.366 0.132 1.00 95.88 125 VAL A CA 1
ATOM 935 C C . VAL A 1 125 ? -0.408 5.246 0.367 1.00 95.88 125 VAL A C 1
ATOM 937 O O . VAL A 1 125 ? 0.157 5.870 1.266 1.00 95.88 125 VAL A O 1
ATOM 940 N N . ILE A 1 126 ? 0.239 4.445 -0.467 1.00 95.00 126 ILE A N 1
ATOM 941 C CA . ILE A 1 126 ? 1.678 4.232 -0.464 1.00 95.00 126 ILE A CA 1
ATOM 942 C C . ILE A 1 126 ? 2.194 4.527 -1.865 1.00 95.00 126 ILE A C 1
ATOM 944 O O . ILE A 1 126 ? 1.727 3.942 -2.844 1.00 95.00 126 ILE A O 1
ATOM 948 N N . GLN A 1 127 ? 3.139 5.455 -1.951 1.00 90.88 127 GLN A N 1
ATOM 949 C CA . GLN A 1 127 ? 3.668 5.980 -3.204 1.00 90.88 127 GLN A CA 1
ATOM 950 C C . GLN A 1 127 ? 5.191 5.905 -3.216 1.00 90.88 127 GLN A C 1
ATOM 952 O O . GLN A 1 127 ? 5.849 6.005 -2.178 1.00 90.88 127 GLN A O 1
ATOM 957 N N . VAL A 1 128 ? 5.756 5.732 -4.406 1.00 87.00 128 VAL A N 1
ATOM 958 C CA . VAL A 1 128 ? 7.207 5.733 -4.615 1.00 87.00 128 VAL A CA 1
ATOM 959 C C . VAL A 1 128 ? 7.680 7.161 -4.843 1.00 87.00 128 VAL A C 1
ATOM 961 O O . VAL A 1 128 ? 7.126 7.869 -5.679 1.00 87.00 128 VAL A O 1
ATOM 964 N N . GLY A 1 129 ? 8.733 7.570 -4.141 1.00 79.50 129 GLY A N 1
ATOM 965 C CA . GLY A 1 129 ? 9.368 8.872 -4.324 1.00 79.50 129 GLY A CA 1
ATOM 966 C C . GLY A 1 129 ? 9.456 9.673 -3.033 1.00 79.50 129 GLY A C 1
ATOM 967 O O . GLY A 1 129 ? 9.382 9.125 -1.937 1.00 79.50 129 GLY A O 1
ATOM 968 N N . SER A 1 130 ? 9.645 10.982 -3.178 1.00 66.12 130 SER A N 1
ATOM 969 C CA . SER A 1 130 ? 9.732 11.918 -2.058 1.00 66.12 130 SER A CA 1
ATOM 970 C C . SER A 1 130 ? 8.459 12.745 -1.946 1.00 66.12 130 SER A C 1
ATOM 972 O O . SER A 1 130 ? 7.843 13.121 -2.942 1.00 66.12 130 SER A O 1
ATOM 974 N N . ALA A 1 131 ? 8.111 13.113 -0.718 1.00 56.12 131 ALA A N 1
ATOM 975 C CA . ALA A 1 131 ? 7.028 14.043 -0.448 1.00 56.12 131 ALA A CA 1
ATOM 976 C C . ALA A 1 131 ? 7.327 15.490 -0.903 1.00 56.12 131 ALA A C 1
ATOM 978 O O . ALA A 1 131 ? 6.439 16.342 -0.833 1.00 56.12 131 ALA A O 1
ATOM 979 N N . ALA A 1 132 ? 8.558 15.759 -1.357 1.00 56.12 132 ALA A N 1
ATOM 980 C CA . ALA A 1 132 ? 8.977 16.973 -2.058 1.00 56.12 132 ALA A CA 1
ATOM 981 C C . ALA A 1 132 ? 8.738 16.907 -3.584 1.00 56.12 132 ALA A C 1
ATOM 983 O O . ALA A 1 132 ? 9.175 17.797 -4.313 1.00 56.12 132 ALA A O 1
ATOM 984 N N . ALA A 1 133 ? 8.057 15.864 -4.082 1.00 62.69 133 ALA A N 1
ATOM 985 C CA . ALA A 1 133 ? 7.689 15.723 -5.491 1.00 62.69 133 ALA A CA 1
ATOM 986 C C . ALA A 1 133 ? 6.932 16.950 -6.029 1.00 62.69 133 ALA A C 1
ATOM 988 O O . ALA A 1 133 ? 6.377 17.739 -5.263 1.00 62.69 133 ALA A O 1
ATOM 989 N N . ASN A 1 134 ? 6.911 17.093 -7.358 1.00 69.75 134 ASN A N 1
ATOM 990 C CA . ASN A 1 134 ? 6.261 18.197 -8.065 1.00 69.75 134 ASN A CA 1
ATOM 991 C C . ASN A 1 134 ? 4.794 18.412 -7.630 1.00 69.75 134 ASN A C 1
ATOM 993 O O . ASN A 1 134 ? 4.131 17.523 -7.094 1.00 69.75 134 ASN A O 1
ATOM 997 N N . GLU A 1 135 ? 4.282 19.620 -7.861 1.00 76.31 135 GLU A N 1
ATOM 998 C CA . GLU A 1 135 ? 2.948 20.025 -7.405 1.00 76.31 135 GLU A CA 1
ATOM 999 C C . GLU A 1 135 ? 1.829 19.107 -7.914 1.00 76.31 135 GLU A C 1
ATOM 1001 O O . GLU A 1 135 ? 0.964 18.709 -7.136 1.00 76.31 135 GLU A O 1
ATOM 1006 N N . ALA A 1 136 ? 1.922 18.663 -9.171 1.00 78.62 136 ALA A N 1
ATOM 1007 C CA . ALA A 1 136 ? 0.976 17.726 -9.771 1.00 78.62 136 ALA A CA 1
ATOM 1008 C C . ALA A 1 136 ? 0.901 16.382 -9.022 1.00 78.62 136 ALA A C 1
ATOM 1010 O O . ALA A 1 136 ? -0.190 15.881 -8.760 1.00 78.62 136 ALA A O 1
ATOM 1011 N N . SER A 1 137 ? 2.041 15.807 -8.623 1.00 77.94 137 SER A N 1
ATOM 1012 C CA . SER A 1 137 ? 2.055 14.548 -7.863 1.00 77.94 137 SER A CA 1
ATOM 1013 C C . SER A 1 137 ? 1.437 14.727 -6.479 1.00 77.94 137 SER A C 1
ATOM 1015 O O . SER A 1 137 ? 0.713 13.850 -6.012 1.00 77.94 137 SER A O 1
ATOM 1017 N N . ARG A 1 138 ? 1.678 15.874 -5.830 1.00 79.56 138 ARG A N 1
ATOM 1018 C CA . ARG A 1 138 ? 1.066 16.183 -4.529 1.00 79.56 138 ARG A CA 1
ATOM 1019 C C . ARG A 1 138 ? -0.452 16.305 -4.637 1.00 79.56 138 ARG A C 1
ATOM 1021 O O . ARG A 1 138 ? -1.145 15.807 -3.755 1.00 79.56 138 ARG A O 1
ATOM 1028 N N . GLU A 1 139 ? -0.961 16.905 -5.711 1.00 86.06 139 GLU A N 1
ATOM 1029 C CA . GLU A 1 139 ? -2.403 17.027 -5.960 1.00 86.06 139 GLU A CA 1
ATOM 1030 C C . GLU A 1 139 ? -3.072 15.669 -6.211 1.00 86.06 139 GLU A C 1
ATOM 1032 O O . GLU A 1 139 ? -4.128 15.373 -5.649 1.00 86.06 139 GLU A O 1
ATOM 1037 N N . ILE A 1 140 ? -2.425 14.794 -6.984 1.00 88.38 140 ILE A N 1
ATOM 1038 C CA . ILE A 1 140 ? -2.918 13.429 -7.216 1.00 88.38 140 ILE A CA 1
ATOM 1039 C C . ILE A 1 140 ? -3.038 12.677 -5.887 1.00 88.38 140 ILE A C 1
ATOM 1041 O O . ILE A 1 140 ? -4.077 12.090 -5.590 1.00 88.38 140 ILE A O 1
ATOM 1045 N N . VAL A 1 141 ? -1.990 12.717 -5.062 1.00 89.12 141 VAL A N 1
ATOM 1046 C CA . VAL A 1 141 ? -1.980 12.035 -3.763 1.00 89.12 141 VAL A CA 1
ATOM 1047 C C . VAL A 1 141 ? -2.987 12.660 -2.796 1.00 89.12 141 VAL A C 1
ATOM 1049 O O . VAL A 1 141 ? -3.657 11.931 -2.067 1.00 89.12 141 VAL A O 1
ATOM 1052 N N . ARG A 1 142 ? -3.153 13.989 -2.817 1.00 90.19 142 ARG A N 1
ATOM 1053 C CA . ARG A 1 142 ? -4.201 14.693 -2.064 1.00 90.19 142 ARG A CA 1
ATOM 1054 C C . ARG A 1 142 ? -5.582 14.162 -2.433 1.00 90.19 142 ARG A C 1
ATOM 1056 O O . ARG A 1 142 ? -6.319 13.741 -1.547 1.00 90.19 142 ARG A O 1
ATOM 1063 N N . THR A 1 143 ? -5.894 14.106 -3.726 1.00 91.19 143 THR A N 1
ATOM 1064 C CA . THR A 1 143 ? -7.177 13.602 -4.241 1.00 91.19 143 THR A CA 1
ATOM 1065 C C . THR A 1 143 ? -7.424 12.155 -3.804 1.00 91.19 143 THR A C 1
ATOM 1067 O O . THR A 1 143 ? -8.508 11.822 -3.324 1.00 91.19 143 THR A O 1
ATOM 1070 N N . GLN A 1 144 ? -6.404 11.295 -3.896 1.00 93.06 144 GLN A N 1
ATOM 1071 C CA . GLN A 1 144 ? -6.492 9.899 -3.454 1.00 93.06 144 GLN A CA 1
ATOM 1072 C C . GLN A 1 144 ? -6.751 9.781 -1.947 1.00 93.06 144 GLN A C 1
ATOM 1074 O O . GLN A 1 144 ? -7.594 8.995 -1.524 1.00 93.06 144 GLN A O 1
ATOM 1079 N N . CYS A 1 145 ? -6.054 10.570 -1.127 1.00 93.81 145 CYS A N 1
ATOM 1080 C CA . CYS A 1 145 ? -6.256 10.584 0.318 1.00 93.81 145 CYS A CA 1
ATOM 1081 C C . CYS A 1 145 ? -7.629 11.139 0.709 1.00 93.81 145 CYS A C 1
ATOM 1083 O O . CYS A 1 145 ? -8.259 10.603 1.619 1.00 93.81 145 CYS A O 1
ATOM 1085 N N . GLN A 1 146 ? -8.093 12.186 0.025 1.00 93.81 146 GLN A N 1
ATOM 1086 C CA . GLN A 1 146 ? -9.398 12.800 0.253 1.00 93.81 146 GLN A CA 1
ATOM 1087 C C . GLN A 1 146 ? -10.537 11.808 0.008 1.00 93.81 146 GLN A C 1
ATOM 1089 O O . GLN A 1 146 ? -11.507 11.811 0.761 1.00 93.81 146 GLN A O 1
ATOM 1094 N N . ALA A 1 147 ? -10.395 10.920 -0.981 1.00 92.75 147 ALA A N 1
ATOM 1095 C CA . ALA A 1 147 ? -11.388 9.892 -1.292 1.00 92.75 147 ALA A CA 1
ATOM 1096 C C . ALA A 1 147 ? -11.638 8.898 -0.140 1.00 92.75 147 ALA A C 1
ATOM 1098 O O . ALA A 1 147 ? -12.641 8.189 -0.150 1.00 92.75 147 ALA A O 1
ATOM 1099 N N . PHE A 1 148 ? -10.737 8.820 0.845 1.00 93.69 148 PHE A N 1
ATOM 1100 C CA . PHE A 1 148 ? -10.873 7.907 1.982 1.00 93.69 148 PHE A CA 1
ATOM 1101 C C . PHE A 1 148 ? -11.486 8.560 3.218 1.00 93.69 148 PHE A C 1
ATOM 1103 O O . PHE A 1 148 ? -11.961 7.837 4.099 1.00 93.69 148 PHE A O 1
ATOM 1110 N N . ILE A 1 149 ? -11.468 9.893 3.298 1.00 93.06 149 ILE A N 1
ATOM 1111 C CA . ILE A 1 149 ? -11.929 10.634 4.471 1.00 93.06 149 ILE A CA 1
ATOM 1112 C C . ILE A 1 149 ? -13.456 10.609 4.544 1.00 93.06 149 ILE A C 1
ATOM 1114 O O . ILE A 1 149 ? -14.144 10.908 3.572 1.00 93.06 149 ILE A O 1
ATOM 1118 N N . ASP A 1 150 ? -13.981 10.294 5.726 1.00 91.12 150 ASP A N 1
ATOM 1119 C CA . ASP A 1 150 ? -15.403 10.401 6.054 1.00 91.12 150 ASP A CA 1
ATOM 1120 C C . ASP A 1 150 ? -15.607 10.670 7.557 1.00 91.12 150 ASP A C 1
ATOM 1122 O O . ASP A 1 150 ? -14.661 10.942 8.299 1.00 91.12 150 ASP A O 1
ATOM 1126 N N . GLU A 1 151 ? -16.852 10.575 8.032 1.00 86.69 151 GLU A N 1
ATOM 1127 C CA . GLU A 1 151 ? -17.203 10.791 9.442 1.00 86.69 151 GLU A CA 1
ATOM 1128 C C . GLU A 1 151 ? -16.433 9.881 10.421 1.00 86.69 151 GLU A C 1
ATOM 1130 O O . GLU A 1 151 ? -16.186 10.264 11.571 1.00 86.69 151 GLU A O 1
ATOM 1135 N N . LYS A 1 152 ? -16.040 8.676 9.985 1.00 88.06 152 LYS A N 1
ATOM 1136 C CA . LYS A 1 152 ? -15.308 7.694 10.799 1.00 88.06 152 LYS A CA 1
ATOM 1137 C C . LYS A 1 152 ? -13.798 7.858 10.651 1.00 88.06 152 LYS A C 1
ATOM 1139 O O . LYS A 1 152 ? -13.077 7.860 11.654 1.00 88.06 152 LYS A O 1
ATOM 1144 N N . LEU A 1 153 ? -13.312 7.962 9.417 1.00 90.75 153 LEU A N 1
ATOM 1145 C CA . LEU A 1 153 ? -11.903 8.134 9.091 1.00 90.75 153 LEU A CA 1
ATOM 1146 C C . LEU A 1 153 ? -11.618 9.617 8.840 1.00 90.75 153 LEU A C 1
ATOM 1148 O O . LEU A 1 153 ? -11.669 10.100 7.716 1.00 90.75 153 LEU A O 1
ATOM 1152 N N . LYS A 1 154 ? -11.290 10.337 9.914 1.00 91.12 154 LYS A N 1
ATOM 1153 C CA . LYS A 1 154 ? -11.031 11.787 9.872 1.00 91.12 154 LYS A CA 1
ATOM 1154 C C . LYS A 1 154 ? -9.718 12.171 9.188 1.00 91.12 154 LYS A C 1
ATOM 1156 O O . LYS A 1 154 ? -9.531 13.330 8.842 1.00 91.12 154 LYS A O 1
ATOM 1161 N N . VAL A 1 155 ? -8.788 11.225 9.070 1.00 92.62 155 VAL A N 1
ATOM 1162 C CA . VAL A 1 155 ? -7.479 11.434 8.447 1.00 92.62 155 VAL A CA 1
ATOM 1163 C C . VAL A 1 155 ? -7.127 10.244 7.570 1.00 92.62 155 VAL A C 1
ATOM 1165 O O . VAL A 1 155 ? -7.460 9.114 7.912 1.00 92.62 155 VAL A O 1
ATOM 1168 N N . SER A 1 156 ? -6.420 10.490 6.474 1.00 95.06 156 SER A N 1
ATOM 1169 C CA . SER A 1 156 ? -5.852 9.453 5.611 1.00 95.06 156 SER A CA 1
ATOM 1170 C C . SER A 1 156 ? -4.330 9.465 5.713 1.00 95.06 156 SER A C 1
ATOM 1172 O O . SER A 1 156 ? -3.712 10.532 5.777 1.00 95.06 156 SER A O 1
ATOM 1174 N N . LEU A 1 157 ? -3.713 8.284 5.735 1.00 95.31 157 LEU A N 1
ATOM 1175 C CA . LEU A 1 157 ? -2.262 8.154 5.805 1.00 95.31 157 LEU A CA 1
ATOM 1176 C C . LEU A 1 157 ? -1.643 8.111 4.404 1.00 95.31 157 LEU A C 1
ATOM 1178 O O . LEU A 1 157 ? -2.046 7.325 3.557 1.00 95.31 157 LEU A O 1
ATOM 1182 N N . CYS A 1 158 ? -0.596 8.889 4.174 1.00 94.44 158 CYS A N 1
ATOM 1183 C CA . CYS A 1 158 ? 0.248 8.793 2.995 1.00 94.44 158 CYS A CA 1
ATOM 1184 C C . CYS A 1 158 ? 1.660 8.364 3.401 1.00 94.44 158 CYS A C 1
ATOM 1186 O O . CYS A 1 158 ? 2.299 9.001 4.240 1.00 94.44 158 CYS A O 1
ATOM 1188 N N . ILE A 1 159 ? 2.142 7.277 2.801 1.00 93.88 159 ILE A N 1
ATOM 1189 C CA . ILE A 1 159 ? 3.480 6.737 3.030 1.00 93.88 159 ILE A CA 1
ATOM 1190 C C . ILE A 1 159 ? 4.281 6.878 1.739 1.00 93.88 159 ILE A C 1
ATOM 1192 O O . ILE A 1 159 ? 3.958 6.261 0.725 1.00 93.88 159 ILE A O 1
ATOM 1196 N N . TYR A 1 160 ? 5.353 7.656 1.784 1.00 91.50 160 TYR A N 1
ATOM 1197 C CA . TYR A 1 160 ? 6.318 7.742 0.697 1.00 91.50 160 TYR A CA 1
ATOM 1198 C C . TYR A 1 160 ? 7.461 6.770 0.964 1.00 91.50 160 TYR A C 1
ATOM 1200 O O . TYR A 1 160 ? 8.072 6.810 2.035 1.00 91.50 160 TYR A O 1
ATOM 1208 N N . VAL A 1 161 ? 7.744 5.891 0.004 1.00 89.44 161 VAL A N 1
ATOM 1209 C CA . VAL A 1 161 ? 8.890 4.978 0.062 1.00 89.44 161 VAL A CA 1
ATOM 1210 C C . VAL A 1 161 ? 9.993 5.470 -0.863 1.00 89.44 161 VAL A C 1
ATOM 1212 O O . VAL A 1 161 ? 9.747 5.782 -2.033 1.00 89.44 161 VAL A O 1
ATOM 1215 N N . HIS A 1 162 ? 11.223 5.515 -0.356 1.00 83.12 162 HIS A N 1
ATOM 1216 C CA . HIS A 1 162 ? 12.343 5.996 -1.151 1.00 83.12 162 HIS A CA 1
ATOM 1217 C C . HIS A 1 162 ? 12.852 4.881 -2.088 1.00 83.12 162 HIS A C 1
ATOM 1219 O O . HIS A 1 162 ? 13.231 3.811 -1.608 1.00 83.12 162 HIS A O 1
ATOM 1225 N N . PRO A 1 163 ? 12.891 5.072 -3.418 1.00 71.44 163 PRO A N 1
ATOM 1226 C CA . PRO A 1 163 ? 13.254 4.003 -4.358 1.00 71.44 163 PRO A CA 1
ATOM 1227 C C . PRO A 1 163 ? 14.733 3.593 -4.291 1.00 71.44 163 PRO A C 1
ATOM 1229 O O . PRO A 1 163 ? 15.097 2.523 -4.767 1.00 71.44 163 PRO A O 1
ATOM 1232 N N . HIS A 1 164 ? 15.592 4.432 -3.714 1.00 72.50 164 HIS A N 1
ATOM 1233 C CA . HIS A 1 164 ? 17.040 4.201 -3.667 1.00 72.50 164 HIS A CA 1
ATOM 1234 C C . HIS A 1 164 ? 17.585 3.997 -2.252 1.00 72.50 164 HIS A C 1
ATOM 1236 O O . HIS A 1 164 ? 18.777 3.757 -2.102 1.00 72.50 164 HIS A O 1
ATOM 1242 N N . ASP A 1 165 ? 16.726 4.070 -1.231 1.00 78.00 165 ASP A N 1
ATOM 1243 C CA . ASP A 1 165 ? 17.135 3.964 0.172 1.00 78.00 165 ASP A CA 1
ATOM 1244 C C . ASP A 1 165 ? 16.203 3.012 0.952 1.00 78.00 165 ASP A C 1
ATOM 1246 O O . ASP A 1 165 ? 15.160 3.424 1.477 1.00 78.00 165 ASP A O 1
ATOM 1250 N N . PRO A 1 166 ? 16.504 1.697 0.957 1.00 77.69 166 PRO A N 1
ATOM 1251 C CA . PRO A 1 166 ? 15.683 0.689 1.618 1.00 77.69 166 PRO A CA 1
ATOM 1252 C C . PRO A 1 166 ? 15.501 0.962 3.114 1.00 77.69 166 PRO A C 1
ATOM 1254 O O . PRO A 1 166 ? 16.463 1.124 3.855 1.00 77.69 166 PRO A O 1
ATOM 1257 N N . GLY A 1 167 ? 14.256 0.935 3.588 1.00 76.75 167 GLY A N 1
ATOM 1258 C CA . GLY A 1 167 ? 13.923 1.218 4.987 1.00 76.75 167 GLY A CA 1
ATOM 1259 C C . GLY A 1 167 ? 13.695 2.698 5.305 1.00 76.75 167 GLY A C 1
ATOM 1260 O O . GLY A 1 167 ? 13.243 2.992 6.412 1.00 76.75 167 GLY A O 1
ATOM 1261 N N . SER A 1 168 ? 13.945 3.597 4.349 1.00 83.44 168 SER A N 1
ATOM 1262 C CA . SER A 1 168 ? 13.620 5.018 4.454 1.00 83.44 168 SER A CA 1
ATOM 1263 C C . SER A 1 168 ? 12.193 5.297 3.985 1.00 83.44 168 SER A C 1
ATOM 1265 O O . SER A 1 168 ? 11.800 4.971 2.856 1.00 83.44 168 SER A O 1
ATOM 1267 N N . PHE A 1 169 ? 11.400 5.876 4.888 1.00 88.31 169 PHE A N 1
ATOM 1268 C CA . PHE A 1 169 ? 9.977 6.135 4.703 1.00 88.31 169 PHE A CA 1
ATOM 1269 C C . PHE A 1 169 ? 9.616 7.516 5.242 1.00 88.31 169 PHE A C 1
ATOM 1271 O O . PHE A 1 169 ? 9.997 7.850 6.363 1.00 88.31 169 PHE A O 1
ATOM 1278 N N . ALA A 1 170 ? 8.798 8.266 4.507 1.00 88.81 170 ALA A N 1
ATOM 1279 C CA . ALA A 1 170 ? 8.189 9.491 5.015 1.00 88.81 170 ALA A CA 1
ATOM 1280 C C . ALA A 1 170 ? 6.683 9.285 5.206 1.00 88.81 170 ALA A C 1
ATOM 1282 O O . ALA A 1 170 ? 5.975 8.904 4.273 1.00 88.81 170 ALA A O 1
ATOM 1283 N N . PHE A 1 171 ? 6.198 9.542 6.420 1.00 91.94 171 PHE A N 1
ATOM 1284 C CA . PHE A 1 171 ? 4.790 9.406 6.784 1.00 91.94 171 PHE A CA 1
ATOM 1285 C C . PHE A 1 171 ? 4.150 10.790 6.866 1.00 91.94 171 PHE A C 1
ATOM 1287 O O . PHE A 1 171 ? 4.658 11.690 7.541 1.00 91.94 171 PHE A O 1
ATOM 1294 N N . LYS A 1 172 ? 3.019 10.958 6.181 1.00 91.94 172 LYS A N 1
ATOM 1295 C CA . LYS A 1 172 ? 2.216 12.178 6.220 1.00 91.94 172 LYS A CA 1
ATOM 1296 C C . LYS A 1 172 ? 0.752 11.842 6.450 1.00 91.94 172 LYS A C 1
ATOM 1298 O O . LYS A 1 172 ? 0.216 10.961 5.790 1.00 91.94 172 LYS A O 1
ATOM 1303 N N . GLU A 1 173 ? 0.091 12.560 7.342 1.00 92.56 173 GLU A N 1
ATOM 1304 C CA . GLU A 1 173 ? -1.361 12.478 7.506 1.00 92.56 173 GLU A CA 1
ATOM 1305 C C . GLU A 1 173 ? -2.038 13.626 6.777 1.00 92.56 173 GLU A C 1
ATOM 1307 O O . GLU A 1 173 ? -1.605 14.772 6.874 1.00 92.56 173 GLU A O 1
ATOM 1312 N N . PHE A 1 174 ? -3.119 13.307 6.081 1.00 92.00 174 PHE A N 1
ATOM 1313 C CA . PHE A 1 174 ? -3.983 14.270 5.428 1.00 92.00 174 PHE A CA 1
ATOM 1314 C C . PHE A 1 174 ? -5.313 14.352 6.169 1.00 92.00 174 PHE A C 1
ATOM 1316 O O . PHE A 1 174 ? -5.968 13.328 6.358 1.00 92.00 174 PHE A O 1
ATOM 1323 N N . GLY A 1 175 ? -5.690 15.557 6.595 1.00 88.25 175 GLY A N 1
ATOM 1324 C CA . GLY A 1 175 ? -6.934 15.821 7.329 1.00 88.25 175 GLY A CA 1
ATOM 1325 C C . GLY A 1 175 ? -7.938 16.713 6.594 1.00 88.25 175 GLY A C 1
ATOM 1326 O O . GLY A 1 175 ? -8.888 17.159 7.225 1.00 88.25 175 GLY A O 1
ATOM 1327 N N . GLY A 1 176 ? -7.719 17.007 5.307 1.00 78.44 176 GLY A N 1
ATOM 1328 C CA . GLY A 1 176 ? -8.635 17.790 4.465 1.00 78.44 176 GLY A CA 1
ATOM 1329 C C . GLY A 1 176 ? -7.966 18.941 3.712 1.00 78.44 176 GLY A C 1
ATOM 1330 O O . GLY A 1 176 ? -8.146 19.069 2.508 1.00 78.44 176 GLY A O 1
ATOM 1331 N N . GLU A 1 177 ? -7.149 19.752 4.383 1.00 77.19 177 GLU A N 1
ATOM 1332 C CA . GLU A 1 177 ? -6.510 20.915 3.738 1.00 77.19 177 GLU A CA 1
ATOM 1333 C C . GLU A 1 177 ? -5.022 20.669 3.476 1.00 77.19 177 GLU A C 1
ATOM 1335 O O . GLU A 1 177 ? -4.529 20.846 2.358 1.00 77.19 177 GLU A O 1
ATOM 1340 N N . GLU A 1 178 ? -4.309 20.158 4.481 1.00 81.50 178 GLU A N 1
ATOM 1341 C CA . GLU A 1 178 ? -2.859 20.007 4.420 1.00 81.50 178 GLU A CA 1
ATOM 1342 C C . GLU A 1 178 ? -2.364 18.639 4.885 1.00 81.50 178 GLU A C 1
ATOM 1344 O O . GLU A 1 178 ? -3.009 17.916 5.652 1.00 81.50 178 GLU A O 1
ATOM 1349 N N . PHE A 1 179 ? -1.177 18.292 4.384 1.00 87.19 179 PHE A N 1
ATOM 1350 C CA . PHE A 1 179 ? -0.416 17.144 4.847 1.00 87.19 179 PHE A CA 1
ATOM 1351 C C . PHE A 1 179 ? 0.494 17.546 6.002 1.00 87.19 179 PHE A C 1
ATOM 1353 O O . PHE A 1 179 ? 1.324 18.442 5.860 1.00 87.19 179 PHE A O 1
ATOM 1360 N N . VAL A 1 180 ? 0.426 16.797 7.095 1.00 89.50 180 VAL A N 1
ATOM 1361 C CA . VAL A 1 180 ? 1.294 16.975 8.262 1.00 89.50 180 VAL A CA 1
ATOM 1362 C C . VAL A 1 180 ? 2.261 15.800 8.347 1.00 89.50 180 VAL A C 1
ATOM 1364 O O . VAL A 1 180 ? 1.834 14.650 8.260 1.00 89.50 180 VAL A O 1
ATOM 1367 N N . CYS A 1 181 ? 3.558 16.067 8.517 1.00 90.00 181 CYS A N 1
ATOM 1368 C CA . CYS A 1 181 ? 4.547 15.019 8.780 1.00 90.00 181 CYS A CA 1
ATOM 1369 C C . CYS A 1 181 ? 4.293 14.381 10.152 1.00 90.00 181 CYS A C 1
ATOM 1371 O O . CYS A 1 181 ? 4.065 15.085 11.137 1.00 90.00 181 CYS A O 1
ATOM 1373 N N . VAL A 1 182 ? 4.341 13.053 10.218 1.00 90.50 182 VAL A N 1
ATOM 1374 C CA . VAL A 1 182 ? 4.047 12.287 11.436 1.00 90.50 182 VAL A CA 1
ATOM 1375 C C . VAL A 1 182 ? 5.054 11.161 11.636 1.00 90.50 182 VAL A C 1
ATOM 1377 O O . VAL A 1 182 ? 5.654 10.675 10.679 1.00 90.50 182 VAL A O 1
ATOM 1380 N N . GLU A 1 183 ? 5.217 10.713 12.877 1.00 90.50 183 GLU A N 1
ATOM 1381 C CA . GLU A 1 183 ? 5.957 9.491 13.179 1.00 90.50 183 GLU A CA 1
ATOM 1382 C C . GLU A 1 183 ? 5.099 8.254 12.903 1.00 90.50 183 GLU A C 1
ATOM 1384 O O . GLU A 1 183 ? 3.897 8.254 13.199 1.00 90.50 183 GLU A O 1
ATOM 1389 N N . PRO A 1 184 ? 5.697 7.173 12.379 1.00 89.62 184 PRO A N 1
ATOM 1390 C CA . PRO A 1 184 ? 4.984 5.933 12.139 1.00 89.62 184 PRO A CA 1
ATOM 1391 C C . PRO A 1 184 ? 4.624 5.229 13.448 1.00 89.62 184 PRO A C 1
ATOM 1393 O O . PRO A 1 184 ? 5.448 5.076 14.348 1.00 89.62 184 PRO A O 1
ATOM 1396 N N . VAL A 1 185 ? 3.416 4.675 13.497 1.00 90.00 185 VAL A N 1
ATOM 1397 C CA . VAL A 1 185 ? 3.027 3.689 14.506 1.00 90.00 185 VAL A CA 1
ATOM 1398 C C . VAL A 1 185 ? 3.058 2.315 13.853 1.00 90.00 185 VAL A C 1
ATOM 1400 O O . VAL A 1 185 ? 2.335 2.044 12.894 1.00 90.00 185 VAL A O 1
ATOM 1403 N N . TRP A 1 186 ? 3.901 1.423 14.368 1.00 89.00 186 TRP A N 1
ATOM 1404 C CA . TRP A 1 186 ? 4.047 0.082 13.810 1.00 89.00 186 TRP A CA 1
ATOM 1405 C C . TRP A 1 186 ? 3.096 -0.905 14.485 1.00 89.00 186 TRP A C 1
ATOM 1407 O O . TRP A 1 186 ? 3.122 -1.097 15.698 1.00 89.00 186 TRP A O 1
ATOM 1417 N N . GLY A 1 187 ? 2.253 -1.550 13.682 1.00 80.06 187 GLY A N 1
ATOM 1418 C CA . GLY A 1 187 ? 1.412 -2.661 14.104 1.00 80.06 187 GLY A CA 1
ATOM 1419 C C . GLY A 1 187 ? 2.115 -4.011 13.948 1.00 80.06 187 GLY A C 1
ATOM 1420 O O . GLY A 1 187 ? 2.989 -4.191 13.097 1.00 80.06 187 GLY A O 1
ATOM 1421 N N . HIS A 1 188 ? 1.687 -4.994 14.741 1.00 71.44 188 HIS A N 1
ATOM 1422 C CA . HIS A 1 188 ? 2.084 -6.388 14.552 1.00 71.44 188 HIS A CA 1
ATOM 1423 C C . HIS A 1 188 ? 1.238 -7.057 13.464 1.00 71.44 188 HIS A C 1
ATOM 1425 O O . HIS A 1 188 ? 0.033 -6.814 13.350 1.00 71.44 188 HIS A O 1
ATOM 1431 N N . ALA A 1 189 ? 1.861 -7.949 12.691 1.00 62.19 189 ALA A N 1
ATOM 1432 C CA . ALA A 1 189 ? 1.143 -8.825 11.777 1.00 62.19 189 ALA A CA 1
ATOM 1433 C C . ALA A 1 189 ? 0.235 -9.759 12.590 1.00 62.19 189 ALA A C 1
ATOM 1435 O O . ALA A 1 189 ? 0.718 -10.547 13.396 1.00 62.19 189 ALA A O 1
ATOM 1436 N N . THR A 1 190 ? -1.079 -9.639 12.413 1.00 57.16 190 THR A N 1
ATOM 1437 C CA . THR A 1 190 ? -2.072 -10.360 13.232 1.00 57.16 190 THR A CA 1
ATOM 1438 C C . THR A 1 190 ? -2.929 -11.341 12.432 1.00 57.16 190 THR A C 1
ATOM 1440 O O . THR A 1 190 ? -3.754 -12.037 13.014 1.00 57.16 190 THR A O 1
ATOM 1443 N N . MET A 1 191 ? -2.733 -11.444 11.114 1.00 55.44 191 MET A N 1
ATOM 1444 C CA . MET A 1 191 ? -3.607 -12.238 10.249 1.00 55.44 191 MET A CA 1
ATOM 1445 C C . MET A 1 191 ? -3.114 -13.676 10.055 1.00 55.44 191 MET A C 1
ATOM 1447 O O . MET A 1 191 ? -1.967 -13.914 9.678 1.00 55.44 191 MET A O 1
ATOM 1451 N N . LYS A 1 192 ? -4.023 -14.639 10.256 1.00 49.69 192 LYS A N 1
ATOM 1452 C CA . LYS A 1 192 ? -3.904 -16.019 9.769 1.00 49.69 192 LYS A CA 1
ATOM 1453 C C . LYS A 1 192 ? -4.486 -16.071 8.349 1.00 49.69 192 LYS A C 1
ATOM 1455 O O . LYS A 1 192 ? -5.659 -15.771 8.182 1.00 49.69 192 LYS A O 1
ATOM 1460 N N . GLY A 1 193 ? -3.699 -16.466 7.346 1.00 47.62 193 GLY A N 1
ATOM 1461 C CA . GLY A 1 193 ? -4.218 -16.904 6.038 1.00 47.62 193 GLY A CA 1
ATOM 1462 C C . GLY A 1 193 ? -3.878 -16.041 4.815 1.00 47.62 193 GLY A C 1
ATOM 1463 O O . GLY A 1 193 ? -3.626 -16.616 3.762 1.00 47.62 193 GLY A O 1
ATOM 1464 N N . ILE A 1 194 ? -3.802 -14.708 4.925 1.00 54.09 194 ILE A N 1
ATOM 1465 C CA . ILE A 1 194 ? -3.524 -13.812 3.780 1.00 54.09 194 ILE A CA 1
ATOM 1466 C C . ILE A 1 194 ? -2.332 -12.903 4.098 1.00 54.09 194 ILE A C 1
ATOM 1468 O O . ILE A 1 194 ? -2.208 -12.398 5.213 1.00 54.09 194 ILE A O 1
ATOM 1472 N N . ALA A 1 195 ? -1.433 -12.720 3.125 1.00 60.19 195 ALA A N 1
ATOM 1473 C CA . ALA A 1 195 ? -0.259 -11.864 3.265 1.00 60.19 195 ALA A CA 1
ATOM 1474 C C . ALA A 1 195 ? -0.654 -10.397 3.519 1.00 60.19 195 ALA A C 1
ATOM 1476 O O . ALA A 1 195 ? -1.589 -9.874 2.918 1.00 60.19 195 ALA A O 1
ATOM 1477 N N . ASN A 1 196 ? 0.113 -9.698 4.359 1.00 80.50 196 ASN A N 1
ATOM 1478 C CA . ASN A 1 196 ? -0.135 -8.286 4.685 1.00 80.50 196 ASN A CA 1
ATOM 1479 C C . ASN A 1 196 ? 0.223 -7.325 3.532 1.00 80.50 196 ASN A C 1
ATOM 1481 O O . ASN A 1 196 ? 0.043 -6.117 3.654 1.00 80.50 196 ASN A O 1
ATOM 1485 N N . VAL A 1 197 ? 0.746 -7.848 2.424 1.00 88.00 197 VAL A N 1
ATOM 1486 C CA . VAL A 1 197 ? 0.979 -7.139 1.166 1.00 88.00 197 VAL A CA 1
ATOM 1487 C C . VAL A 1 197 ? 0.713 -8.105 0.015 1.00 88.00 197 VAL A C 1
ATOM 1489 O O . VAL A 1 197 ? 1.186 -9.243 0.045 1.00 88.00 197 VAL A O 1
ATOM 1492 N N . CYS A 1 198 ? -0.070 -7.685 -0.973 1.00 88.19 198 CYS A N 1
ATOM 1493 C CA . CYS A 1 198 ? -0.481 -8.536 -2.085 1.00 88.19 198 CYS A CA 1
ATOM 1494 C C . CYS A 1 198 ? -0.682 -7.705 -3.355 1.00 88.19 198 CYS A C 1
ATOM 1496 O O . CYS A 1 198 ? -1.182 -6.584 -3.287 1.00 88.19 198 CYS A O 1
ATOM 1498 N N . MET A 1 199 ? -0.325 -8.257 -4.516 1.00 88.81 199 MET A N 1
ATOM 1499 C CA . MET A 1 199 ? -0.772 -7.683 -5.788 1.00 88.81 199 MET A CA 1
ATOM 1500 C C . MET A 1 199 ? -2.272 -7.940 -5.943 1.00 88.81 199 MET A C 1
ATOM 1502 O O . MET A 1 199 ? -2.713 -9.061 -5.691 1.00 88.81 199 MET A O 1
ATOM 1506 N N . VAL A 1 200 ? -3.045 -6.953 -6.400 1.00 88.12 200 VAL A N 1
ATOM 1507 C CA . VAL A 1 200 ? -4.503 -7.100 -6.609 1.00 88.12 200 VAL A CA 1
ATOM 1508 C C . VAL A 1 200 ? -4.814 -8.310 -7.488 1.00 88.12 200 VAL A C 1
ATOM 1510 O O . VAL A 1 200 ? -5.703 -9.102 -7.186 1.00 88.12 200 VAL A O 1
ATOM 1513 N N . GLU A 1 201 ? -4.007 -8.532 -8.529 1.00 84.88 201 GLU A N 1
ATOM 1514 C CA . GLU A 1 201 ? -4.182 -9.669 -9.428 1.00 84.88 201 GLU A CA 1
ATOM 1515 C C . GLU A 1 201 ? -4.037 -11.033 -8.748 1.00 84.88 201 GLU A C 1
ATOM 1517 O O . GLU A 1 201 ? -4.552 -12.003 -9.293 1.00 84.88 201 GLU A O 1
ATOM 1522 N N . HIS A 1 202 ? -3.376 -11.118 -7.591 1.00 82.31 202 HIS A N 1
ATOM 1523 C CA . HIS A 1 202 ? -3.156 -12.339 -6.812 1.00 82.31 202 HIS A CA 1
ATOM 1524 C C . HIS A 1 202 ? -4.115 -12.477 -5.623 1.00 82.31 202 HIS A C 1
ATOM 1526 O O . HIS A 1 202 ? -4.037 -13.458 -4.883 1.00 82.31 202 HIS A O 1
ATOM 1532 N N . LEU A 1 203 ? -5.029 -11.523 -5.433 1.00 82.00 203 LEU A N 1
ATOM 1533 C CA . LEU A 1 203 ? -6.029 -11.602 -4.378 1.00 82.00 203 LEU A CA 1
ATOM 1534 C C . LEU A 1 203 ? -6.908 -12.851 -4.572 1.00 82.00 203 LEU A C 1
ATOM 1536 O O . LEU A 1 203 ? -7.250 -13.208 -5.702 1.00 82.00 203 LEU A O 1
ATOM 1540 N N . PHE A 1 204 ? -7.194 -13.538 -3.462 1.00 78.38 204 PHE A N 1
ATOM 1541 C CA . PHE A 1 204 ? -7.913 -14.820 -3.384 1.00 78.38 204 PHE A CA 1
ATOM 1542 C C . PHE A 1 204 ? -7.313 -16.001 -4.151 1.00 78.38 204 PHE A C 1
ATOM 1544 O O . PHE A 1 204 ? -7.914 -17.071 -4.184 1.00 78.38 204 PHE A O 1
ATOM 1551 N N . GLN A 1 205 ? -6.115 -15.866 -4.721 1.00 71.88 205 GLN A N 1
ATOM 1552 C CA . GLN A 1 205 ? -5.462 -17.013 -5.337 1.00 71.88 205 GLN A CA 1
ATOM 1553 C C . GLN A 1 205 ? -4.888 -17.921 -4.269 1.00 71.88 205 GLN A C 1
ATOM 1555 O O . GLN A 1 205 ? -4.078 -17.519 -3.431 1.00 71.88 205 GLN A O 1
ATOM 1560 N N . SER A 1 206 ? -5.277 -19.187 -4.333 1.00 63.69 206 SER A N 1
ATOM 1561 C CA . SER A 1 206 ? -4.635 -20.214 -3.534 1.00 63.69 206 SER A CA 1
ATOM 1562 C C . SER A 1 206 ? -3.184 -20.408 -3.990 1.00 63.69 206 SER A C 1
ATOM 1564 O O . SER A 1 206 ? -2.849 -20.289 -5.173 1.00 63.69 206 SER A O 1
ATOM 1566 N N . ASN A 1 207 ? -2.309 -20.815 -3.064 1.00 60.69 207 ASN A N 1
ATOM 1567 C CA . ASN A 1 207 ? -0.936 -21.217 -3.404 1.00 60.69 207 ASN A CA 1
ATOM 1568 C C . ASN A 1 207 ? -0.909 -22.305 -4.492 1.00 60.69 207 ASN A C 1
ATOM 1570 O O . ASN A 1 207 ? 0.022 -22.367 -5.293 1.00 60.69 207 ASN A O 1
ATOM 1574 N N . ARG A 1 208 ? -1.949 -23.150 -4.535 1.00 55.19 208 ARG A N 1
ATOM 1575 C CA . ARG A 1 208 ? -2.137 -24.164 -5.570 1.00 55.19 208 ARG A CA 1
ATOM 1576 C C . ARG A 1 208 ? -2.348 -23.511 -6.933 1.00 55.19 208 ARG A C 1
ATOM 1578 O O . ARG A 1 208 ? -1.607 -23.826 -7.851 1.00 55.19 208 ARG A O 1
ATOM 1585 N N . GLU A 1 209 ? -3.297 -22.596 -7.085 1.00 59.03 209 GLU A N 1
ATOM 1586 C CA . GLU A 1 209 ? -3.552 -21.923 -8.370 1.00 59.03 209 GLU A CA 1
ATOM 1587 C C . GLU A 1 209 ? -2.355 -21.105 -8.853 1.00 59.03 209 GLU A C 1
ATOM 1589 O O . GLU A 1 209 ? -2.031 -21.137 -10.042 1.00 59.03 209 GLU A O 1
ATOM 1594 N N . ALA A 1 210 ? -1.652 -20.433 -7.938 1.00 60.03 210 ALA A N 1
ATOM 1595 C CA . ALA A 1 210 ? -0.415 -19.727 -8.256 1.00 60.03 210 ALA A CA 1
ATOM 1596 C C . ALA A 1 210 ? 0.653 -20.690 -8.806 1.00 60.03 210 ALA A C 1
ATOM 1598 O O . ALA A 1 210 ? 1.257 -20.422 -9.850 1.00 60.03 210 ALA A O 1
ATOM 1599 N N . LEU A 1 211 ? 0.832 -21.845 -8.154 1.00 60.84 211 LEU A N 1
ATOM 1600 C CA . LEU A 1 211 ? 1.735 -22.899 -8.614 1.00 60.84 211 LEU A CA 1
ATOM 1601 C C . LEU A 1 211 ? 1.302 -23.453 -9.976 1.00 60.84 211 LEU A C 1
ATOM 1603 O O . LEU A 1 211 ? 2.130 -23.556 -10.876 1.00 60.84 211 LEU A O 1
ATOM 1607 N N . TYR A 1 212 ? 0.014 -23.751 -10.164 1.00 67.50 212 TYR A N 1
ATOM 1608 C CA . TYR A 1 212 ? -0.518 -24.231 -11.442 1.00 67.50 212 TYR A CA 1
ATOM 1609 C C . TYR A 1 212 ? -0.257 -23.227 -12.568 1.00 67.50 212 TYR A C 1
ATOM 1611 O O . TYR A 1 212 ? 0.215 -23.623 -13.628 1.00 67.50 212 TYR A O 1
ATOM 1619 N N . ARG A 1 213 ? -0.467 -21.923 -12.349 1.00 66.31 213 ARG A N 1
ATOM 1620 C CA . ARG A 1 213 ? -0.149 -20.897 -13.357 1.00 66.31 213 ARG A CA 1
ATOM 1621 C C . ARG A 1 213 ? 1.335 -20.839 -13.688 1.00 66.31 213 ARG A C 1
ATOM 1623 O O . ARG A 1 213 ? 1.677 -20.683 -14.857 1.00 66.31 213 ARG A O 1
ATOM 1630 N N . GLN A 1 214 ? 2.213 -20.946 -12.693 1.00 68.56 214 GLN A N 1
ATOM 1631 C CA . GLN A 1 214 ? 3.657 -20.968 -12.936 1.00 68.56 214 GLN A CA 1
ATOM 1632 C C . GLN A 1 214 ? 4.070 -22.207 -13.730 1.00 68.56 214 GLN A C 1
ATOM 1634 O O . GLN A 1 214 ? 4.782 -22.074 -14.723 1.00 68.56 214 GLN A O 1
ATOM 1639 N N . VAL A 1 215 ? 3.568 -23.385 -13.350 1.00 68.25 215 VAL A N 1
ATOM 1640 C CA . VAL A 1 215 ? 3.809 -24.638 -14.076 1.00 68.25 215 VAL A CA 1
ATOM 1641 C C . VAL A 1 215 ? 3.295 -24.524 -15.508 1.00 68.25 215 VAL A C 1
ATOM 1643 O O . VAL A 1 215 ? 4.057 -24.775 -16.433 1.00 68.25 215 VAL A O 1
ATOM 1646 N N . CYS A 1 216 ? 2.063 -24.056 -15.723 1.00 70.44 216 CYS A N 1
ATOM 1647 C CA . CYS A 1 216 ? 1.514 -23.857 -17.063 1.00 70.44 216 CYS A CA 1
ATOM 1648 C C . CYS A 1 216 ? 2.327 -22.848 -17.881 1.00 70.44 216 CYS A C 1
ATOM 1650 O O . CYS A 1 216 ? 2.589 -23.107 -19.048 1.00 70.44 216 CYS A O 1
ATOM 1652 N N . LYS A 1 217 ? 2.783 -21.730 -17.298 1.00 70.19 217 LYS A N 1
ATOM 1653 C CA . LYS A 1 217 ? 3.658 -20.767 -17.994 1.00 70.19 217 LYS A CA 1
ATOM 1654 C C . LYS A 1 217 ? 4.980 -21.403 -18.419 1.00 70.19 217 LYS A C 1
ATOM 1656 O O . LYS A 1 217 ? 5.429 -21.155 -19.533 1.00 70.19 217 LYS A O 1
ATOM 1661 N N . VAL A 1 218 ? 5.601 -22.210 -17.558 1.00 71.19 218 VAL A N 1
ATOM 1662 C CA . VAL A 1 218 ? 6.847 -22.923 -17.879 1.00 71.19 218 VAL A CA 1
ATOM 1663 C C . VAL A 1 218 ? 6.602 -23.981 -18.951 1.00 71.19 218 VAL A C 1
ATOM 1665 O O . VAL A 1 218 ? 7.332 -24.008 -19.931 1.00 71.19 218 VAL A O 1
ATOM 1668 N N . VAL A 1 219 ? 5.553 -24.794 -18.813 1.00 73.06 219 VAL A N 1
ATOM 1669 C CA . VAL A 1 219 ? 5.187 -25.828 -19.792 1.00 73.06 219 VAL A CA 1
ATOM 1670 C C . VAL A 1 219 ? 4.843 -25.209 -21.140 1.00 73.06 219 VAL A C 1
ATOM 1672 O O . VAL A 1 219 ? 5.316 -25.707 -22.147 1.00 73.06 219 VAL A O 1
ATOM 1675 N N . LEU A 1 220 ? 4.081 -24.115 -21.185 1.00 72.38 220 LEU A N 1
ATOM 1676 C CA . LEU A 1 220 ? 3.776 -23.400 -22.427 1.00 72.38 220 LEU A CA 1
ATOM 1677 C C . LEU A 1 220 ? 5.029 -22.774 -23.031 1.00 72.38 220 LEU A C 1
ATOM 1679 O O . LEU A 1 220 ? 5.227 -22.868 -24.233 1.00 72.38 220 LEU A O 1
ATOM 1683 N N . LYS A 1 221 ? 5.905 -22.179 -22.214 1.00 71.44 221 LYS A N 1
ATOM 1684 C CA . LYS A 1 221 ? 7.191 -21.660 -22.688 1.00 71.44 221 LYS A CA 1
ATOM 1685 C C . LYS A 1 221 ? 8.036 -22.773 -23.306 1.00 71.44 221 LYS A C 1
ATOM 1687 O O . LYS A 1 221 ? 8.610 -22.560 -24.366 1.00 71.44 221 LYS A O 1
ATOM 1692 N N . GLU A 1 222 ? 8.073 -23.949 -22.687 1.00 68.50 222 GLU A N 1
ATOM 1693 C CA . GLU A 1 222 ? 8.829 -25.091 -23.198 1.00 68.50 222 GLU A CA 1
ATOM 1694 C C . GLU A 1 222 ? 8.153 -25.739 -24.405 1.00 68.50 222 GLU A C 1
ATOM 1696 O O . GLU A 1 222 ? 8.826 -26.038 -25.379 1.00 68.50 222 GLU A O 1
ATOM 1701 N N . ALA A 1 223 ? 6.826 -25.851 -24.419 1.00 66.56 223 ALA A N 1
ATOM 1702 C CA . ALA A 1 223 ? 6.059 -26.313 -25.571 1.00 66.56 223 ALA A CA 1
ATOM 1703 C C . ALA A 1 223 ? 6.195 -25.366 -26.772 1.00 66.56 223 ALA A C 1
ATOM 1705 O O . ALA A 1 223 ? 6.278 -25.824 -27.904 1.00 66.56 223 ALA A O 1
ATOM 1706 N N . CYS A 1 224 ? 6.295 -24.056 -26.542 1.00 64.19 224 CYS A N 1
ATOM 1707 C CA . CYS A 1 224 ? 6.614 -23.090 -27.588 1.00 64.19 224 CYS A CA 1
ATOM 1708 C C . CYS A 1 224 ? 8.068 -23.214 -28.067 1.00 64.19 224 CYS A C 1
ATOM 1710 O O . CYS A 1 224 ? 8.316 -23.009 -29.249 1.00 64.19 224 CYS A O 1
ATOM 1712 N N . LYS A 1 225 ? 9.018 -23.611 -27.206 1.00 57.47 225 LYS A N 1
ATOM 1713 C CA . LYS A 1 225 ? 10.377 -23.979 -27.646 1.00 57.47 225 LYS A CA 1
ATOM 1714 C C . LYS A 1 225 ? 10.414 -25.284 -28.445 1.00 57.47 225 LYS A C 1
ATOM 1716 O O . LYS A 1 225 ? 11.309 -25.438 -29.259 1.00 57.47 225 LYS A O 1
ATOM 1721 N N . ILE A 1 226 ? 9.458 -26.203 -28.261 1.00 52.69 226 ILE A N 1
ATOM 1722 C CA . ILE A 1 226 ? 9.349 -27.430 -29.079 1.00 52.69 226 ILE A CA 1
ATOM 1723 C C . ILE A 1 226 ? 9.057 -27.093 -30.559 1.00 52.69 226 ILE A C 1
ATOM 1725 O O . ILE A 1 226 ? 9.378 -27.895 -31.433 1.00 52.69 226 ILE A O 1
ATOM 1729 N N . TYR A 1 227 ? 8.526 -25.900 -30.864 1.00 48.62 227 TYR A N 1
ATOM 1730 C CA . TYR A 1 227 ? 8.382 -25.411 -32.244 1.00 48.62 227 TYR A CA 1
ATOM 1731 C C . TYR A 1 227 ? 9.669 -24.816 -32.841 1.00 48.62 227 TYR A C 1
ATOM 1733 O O . TYR A 1 227 ? 9.703 -24.573 -34.045 1.00 48.62 227 TYR A O 1
ATOM 1741 N N . ASP A 1 228 ? 10.734 -24.646 -32.051 1.00 43.22 228 ASP A N 1
ATOM 1742 C CA . ASP A 1 228 ? 12.089 -24.424 -32.557 1.00 43.22 228 ASP A CA 1
ATOM 1743 C C . ASP A 1 228 ? 12.781 -25.787 -32.681 1.00 43.22 228 ASP A C 1
ATOM 1745 O O . ASP A 1 228 ? 13.231 -26.401 -31.710 1.00 43.22 228 ASP A O 1
ATOM 1749 N N . THR A 1 229 ? 12.823 -26.306 -33.906 1.00 44.75 229 THR A N 1
ATOM 1750 C CA . THR A 1 229 ? 13.391 -27.615 -34.233 1.00 44.75 229 THR A CA 1
ATOM 1751 C C . THR A 1 229 ? 14.889 -27.669 -33.938 1.00 44.75 229 THR A C 1
ATOM 1753 O O . THR A 1 229 ? 15.719 -27.359 -34.790 1.00 44.75 229 THR A O 1
ATOM 1756 N N . SER A 1 230 ? 15.256 -28.137 -32.750 1.00 37.56 230 SER A N 1
ATOM 1757 C CA . SER A 1 230 ? 16.545 -28.794 -32.527 1.00 37.56 230 SER A CA 1
ATOM 1758 C C . SER A 1 230 ? 16.398 -29.898 -31.471 1.00 37.56 230 SER A C 1
ATOM 1760 O O . SER A 1 230 ? 15.797 -29.680 -30.417 1.00 37.56 230 SER A O 1
ATOM 1762 N N . PRO A 1 231 ? 16.874 -31.126 -31.749 1.00 43.22 231 PRO A N 1
ATOM 1763 C CA . PRO A 1 231 ? 16.614 -32.260 -30.882 1.00 43.22 231 PRO A CA 1
ATOM 1764 C C . PRO A 1 231 ? 17.563 -32.202 -29.686 1.00 43.22 231 PRO A C 1
ATOM 1766 O O . PRO A 1 231 ? 18.778 -32.297 -29.841 1.00 43.22 231 PRO A O 1
ATOM 1769 N N . SER A 1 232 ? 17.017 -32.106 -28.477 1.00 40.03 232 SER A N 1
ATOM 1770 C CA . SER A 1 232 ? 17.764 -32.467 -27.272 1.00 40.03 232 SER A CA 1
ATOM 1771 C C . SER A 1 232 ? 17.042 -33.607 -26.568 1.00 40.03 232 SER A C 1
ATOM 1773 O O . SER A 1 232 ? 16.012 -33.446 -25.918 1.00 40.03 232 SER A O 1
ATOM 1775 N N . GLY A 1 233 ? 17.574 -34.810 -26.772 1.00 43.38 233 GLY A N 1
ATOM 1776 C CA . GLY A 1 233 ? 17.206 -35.968 -25.980 1.00 43.38 233 GLY A CA 1
ATOM 1777 C C . GLY A 1 233 ? 17.728 -35.796 -24.560 1.00 43.38 233 GLY A C 1
ATOM 1778 O O . GLY A 1 233 ? 18.921 -35.579 -24.368 1.00 43.38 233 GLY A O 1
ATOM 1779 N N . ASN A 1 234 ? 16.828 -35.873 -23.582 1.00 37.38 234 ASN A N 1
ATOM 1780 C CA . ASN A 1 234 ? 17.029 -36.551 -22.302 1.00 37.38 234 ASN A CA 1
ATOM 1781 C C . ASN A 1 234 ? 15.772 -36.407 -21.438 1.00 37.38 234 ASN A C 1
ATOM 1783 O O . ASN A 1 234 ? 15.345 -35.312 -21.083 1.00 37.38 234 ASN A O 1
ATOM 1787 N N . THR A 1 235 ? 15.205 -37.539 -21.042 1.00 45.94 235 THR A N 1
ATOM 1788 C CA . THR A 1 235 ? 14.195 -37.636 -19.989 1.00 45.94 235 THR A CA 1
ATOM 1789 C C . THR A 1 235 ? 14.873 -37.329 -18.646 1.00 45.94 235 THR A C 1
ATOM 1791 O O . THR A 1 235 ? 15.598 -38.169 -18.115 1.00 45.94 235 THR A O 1
ATOM 1794 N N . GLN A 1 236 ? 14.680 -3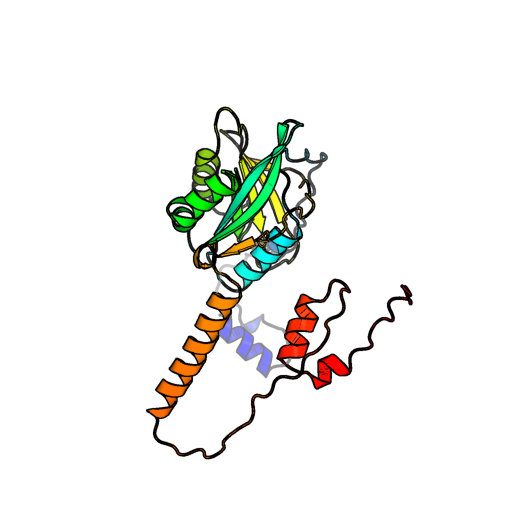6.128 -18.085 1.00 44.47 236 GLN A N 1
ATOM 1795 C CA . GLN A 1 236 ? 15.284 -35.733 -16.802 1.00 44.47 236 GLN A CA 1
ATOM 1796 C C . GLN A 1 236 ? 14.258 -35.812 -15.657 1.00 44.47 236 GLN A C 1
ATOM 1798 O O . GLN A 1 236 ? 13.209 -35.172 -15.688 1.00 44.47 236 GLN A O 1
ATOM 1803 N N . LYS A 1 237 ? 14.563 -36.626 -14.637 1.00 46.78 237 LYS A N 1
ATOM 1804 C CA . LYS A 1 237 ? 13.808 -36.739 -13.374 1.00 46.78 237 LYS A CA 1
ATOM 1805 C C . LYS A 1 237 ? 13.739 -35.367 -12.677 1.00 46.78 237 LYS A C 1
ATOM 1807 O O . LYS A 1 237 ? 14.727 -34.637 -12.685 1.00 46.78 237 LYS A O 1
ATOM 1812 N N . PHE A 1 238 ? 12.594 -35.029 -12.075 1.00 39.97 238 PHE A N 1
ATOM 1813 C CA . PHE A 1 238 ? 12.357 -33.721 -11.443 1.00 39.97 238 PHE A CA 1
ATOM 1814 C C . PHE A 1 238 ? 13.454 -33.349 -10.410 1.00 39.97 238 PHE A C 1
ATOM 1816 O O . PHE A 1 238 ? 13.733 -34.163 -9.527 1.00 39.97 238 PHE A O 1
ATOM 1823 N N . PRO A 1 239 ? 14.066 -32.144 -10.479 1.00 51.28 239 PRO A N 1
ATOM 1824 C CA . PRO A 1 239 ? 15.357 -31.853 -9.845 1.00 51.28 239 PRO A CA 1
ATOM 1825 C C . PRO A 1 239 ? 15.243 -31.017 -8.554 1.00 51.28 239 PRO A C 1
ATOM 1827 O O . PRO A 1 239 ? 15.955 -30.026 -8.404 1.00 51.28 239 PRO A O 1
ATOM 1830 N N . PHE A 1 240 ? 14.332 -31.337 -7.631 1.00 55.88 240 PHE A N 1
ATOM 1831 C CA . PHE A 1 240 ? 14.134 -30.489 -6.445 1.00 55.88 240 PHE A CA 1
ATOM 1832 C C . PHE A 1 240 ? 14.630 -31.149 -5.158 1.00 55.88 240 PHE A C 1
ATOM 1834 O O . PHE A 1 240 ? 14.101 -32.166 -4.716 1.00 55.88 240 PHE A O 1
ATOM 1841 N N . GLU A 1 241 ? 15.617 -30.514 -4.530 1.00 52.59 241 GLU A N 1
ATOM 1842 C CA . GLU A 1 241 ? 16.071 -30.798 -3.170 1.00 52.59 241 GLU A CA 1
ATOM 1843 C C . GLU A 1 241 ? 15.386 -29.819 -2.201 1.00 52.59 241 GLU A C 1
ATOM 1845 O O . GLU A 1 241 ? 15.366 -28.607 -2.430 1.00 52.59 241 GLU A O 1
ATOM 1850 N N . LYS A 1 242 ? 14.777 -30.330 -1.123 1.00 56.75 242 LYS A N 1
ATOM 1851 C CA . LYS A 1 242 ? 14.126 -29.492 -0.106 1.00 56.75 242 LYS A CA 1
ATOM 1852 C C . LYS A 1 242 ? 15.176 -28.977 0.872 1.00 56.75 242 LYS A C 1
ATOM 1854 O O . LYS A 1 242 ? 15.800 -29.763 1.5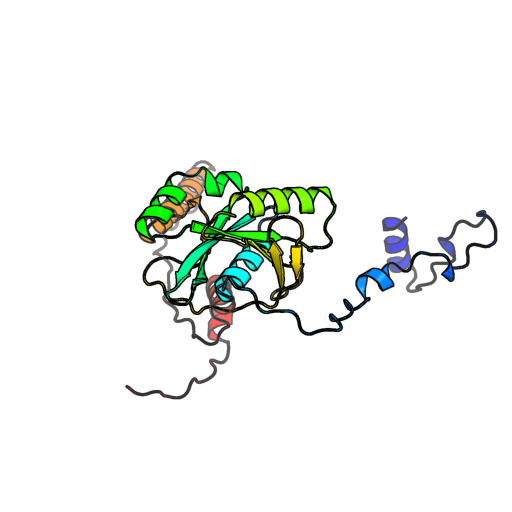77 1.00 56.75 242 LYS A O 1
ATOM 1859 N N . VAL A 1 243 ? 15.306 -27.657 0.976 1.00 63.09 243 VAL A N 1
ATOM 1860 C CA . VAL A 1 243 ? 16.322 -27.013 1.816 1.00 63.09 243 VAL A CA 1
ATOM 1861 C C . VAL A 1 243 ? 15.660 -26.099 2.848 1.00 63.09 243 VAL A C 1
ATOM 1863 O O . VAL A 1 243 ? 14.793 -25.293 2.513 1.00 63.09 243 VAL A O 1
ATOM 1866 N N . GLY A 1 244 ? 16.039 -26.238 4.122 1.00 62.00 244 GLY A N 1
ATOM 1867 C CA . GLY A 1 244 ? 15.522 -25.414 5.219 1.00 62.00 244 GLY A CA 1
ATOM 1868 C C . GLY A 1 244 ? 16.216 -24.051 5.295 1.00 62.00 244 GLY A C 1
ATOM 1869 O O . GLY A 1 244 ? 17.443 -23.989 5.370 1.00 62.00 244 GLY A O 1
ATOM 1870 N N . ILE A 1 245 ? 15.437 -22.965 5.303 1.00 71.62 245 ILE A N 1
ATOM 1871 C CA . ILE A 1 245 ? 15.946 -21.591 5.429 1.00 71.62 245 ILE A CA 1
ATOM 1872 C C . ILE A 1 245 ? 15.857 -21.150 6.899 1.00 71.62 245 ILE A C 1
ATOM 1874 O O . ILE A 1 245 ? 14.765 -21.185 7.465 1.00 71.62 245 ILE A O 1
ATOM 1878 N N . PRO A 1 246 ? 16.965 -20.718 7.527 1.00 66.38 246 PRO A N 1
ATOM 1879 C CA . PRO A 1 246 ? 16.947 -20.246 8.908 1.00 66.38 246 PRO A CA 1
ATOM 1880 C C . PRO A 1 246 ? 16.205 -18.904 9.055 1.00 66.38 246 PRO A C 1
ATOM 1882 O O . PRO A 1 246 ? 16.264 -18.038 8.181 1.00 66.38 246 PRO A O 1
ATOM 1885 N N . GLY A 1 247 ? 15.514 -18.732 10.185 1.00 63.53 247 GLY A N 1
ATOM 1886 C CA . GLY A 1 247 ? 14.713 -17.548 10.526 1.00 63.53 247 GLY A CA 1
ATOM 1887 C C . GLY A 1 247 ? 15.515 -16.403 11.152 1.00 63.53 247 GLY A C 1
ATOM 1888 O O . GLY A 1 247 ? 15.099 -15.846 12.158 1.00 63.53 247 GLY A O 1
ATOM 1889 N N . ASP A 1 248 ? 16.667 -16.052 10.584 1.00 68.19 248 ASP A N 1
ATOM 1890 C CA . ASP A 1 248 ? 17.626 -15.081 11.142 1.00 68.19 248 ASP A CA 1
ATOM 1891 C C . ASP A 1 248 ? 17.405 -13.628 10.664 1.00 68.19 248 ASP A C 1
ATOM 1893 O O . ASP A 1 248 ? 18.315 -12.801 10.698 1.00 68.19 248 ASP A O 1
ATOM 1897 N N . GLY A 1 249 ? 16.213 -13.312 10.147 1.00 61.50 249 GLY A N 1
ATOM 1898 C CA . GLY A 1 249 ? 15.903 -12.002 9.558 1.00 61.50 249 GLY A CA 1
ATOM 1899 C C . GLY A 1 249 ? 16.521 -11.760 8.173 1.00 61.50 249 GLY A C 1
ATOM 1900 O O . GLY A 1 249 ? 16.217 -10.751 7.543 1.00 61.50 249 GLY A O 1
ATOM 1901 N N . ARG A 1 250 ? 17.327 -12.697 7.648 1.00 67.19 250 ARG A N 1
ATOM 1902 C CA . ARG A 1 250 ? 17.887 -12.670 6.280 1.00 67.19 250 ARG A CA 1
ATOM 1903 C C . ARG A 1 250 ? 17.250 -13.722 5.371 1.00 67.19 250 ARG A C 1
ATOM 1905 O O . ARG A 1 250 ? 17.791 -14.042 4.311 1.00 67.19 250 ARG A O 1
ATOM 1912 N N . CYS A 1 251 ? 16.093 -14.254 5.765 1.00 72.81 251 CYS A N 1
ATOM 1913 C CA . CYS A 1 251 ? 15.422 -15.363 5.090 1.00 72.81 251 CYS A CA 1
ATOM 1914 C C . CYS A 1 251 ? 15.117 -15.075 3.609 1.00 72.81 251 CYS A C 1
ATOM 1916 O O . CYS A 1 251 ? 15.276 -15.968 2.784 1.00 72.81 251 CYS A O 1
ATOM 1918 N N . GLY A 1 252 ? 14.781 -13.831 3.247 1.00 63.12 252 GLY A N 1
ATOM 1919 C CA . GLY A 1 252 ? 14.564 -13.431 1.851 1.00 63.12 252 GLY A CA 1
ATOM 1920 C C . GLY A 1 252 ? 15.832 -13.506 0.991 1.00 63.12 252 GLY A C 1
ATOM 1921 O O . GLY A 1 252 ? 15.810 -14.079 -0.095 1.00 63.12 252 GLY A O 1
ATOM 1922 N N . TRP A 1 253 ? 16.961 -12.998 1.494 1.00 70.88 253 TRP A N 1
ATOM 1923 C CA . TRP A 1 253 ? 18.255 -13.084 0.805 1.00 70.88 253 TRP A CA 1
ATOM 1924 C C . TRP A 1 253 ? 18.752 -14.532 0.713 1.00 70.88 253 TRP A C 1
ATOM 1926 O O . TRP A 1 253 ? 19.195 -14.969 -0.345 1.00 70.88 253 TRP A O 1
ATOM 1936 N N . ARG A 1 254 ? 18.596 -15.311 1.791 1.00 70.25 254 ARG A N 1
ATOM 1937 C CA . ARG A 1 254 ? 18.950 -16.737 1.820 1.00 70.25 254 ARG A CA 1
ATOM 1938 C C . ARG A 1 254 ? 18.083 -17.583 0.885 1.00 70.25 254 ARG A C 1
ATOM 1940 O O . ARG A 1 254 ? 18.609 -18.515 0.289 1.00 70.25 254 ARG A O 1
ATOM 1947 N N . ALA A 1 255 ? 16.800 -17.254 0.718 1.00 68.56 255 ALA A N 1
ATOM 1948 C CA . ALA A 1 255 ? 15.915 -17.916 -0.245 1.00 68.56 255 ALA A CA 1
ATOM 1949 C C . ALA A 1 255 ? 16.377 -17.689 -1.686 1.00 68.56 255 ALA A C 1
ATOM 1951 O O . ALA A 1 255 ? 16.451 -18.630 -2.472 1.00 68.56 255 ALA A O 1
ATOM 1952 N N . ILE A 1 256 ? 16.741 -16.446 -2.007 1.00 73.19 256 ILE A N 1
ATOM 1953 C CA . ILE A 1 256 ? 17.275 -16.082 -3.321 1.00 73.19 256 ILE A CA 1
ATOM 1954 C C . ILE A 1 256 ? 18.615 -16.787 -3.555 1.00 73.19 256 ILE A C 1
ATOM 1956 O O . ILE A 1 256 ? 18.818 -17.383 -4.609 1.00 73.19 256 ILE A O 1
ATOM 1960 N N . LEU A 1 257 ? 19.498 -16.797 -2.555 1.00 69.31 257 LEU A N 1
ATOM 1961 C CA . LEU A 1 257 ? 20.791 -17.463 -2.656 1.00 69.31 257 LEU A CA 1
ATOM 1962 C C . LEU A 1 257 ? 20.658 -18.987 -2.804 1.00 69.31 257 LEU A C 1
ATOM 1964 O O . LEU A 1 257 ? 21.360 -19.567 -3.623 1.00 69.31 257 LEU A O 1
ATOM 1968 N N . ALA A 1 258 ? 19.746 -19.635 -2.073 1.00 68.62 258 ALA A N 1
ATOM 1969 C CA . ALA A 1 258 ? 19.467 -21.065 -2.224 1.00 68.62 258 ALA A CA 1
ATOM 1970 C C . ALA A 1 258 ? 18.921 -21.402 -3.621 1.00 68.62 258 ALA A C 1
ATOM 1972 O O . ALA A 1 258 ? 19.275 -22.436 -4.180 1.00 68.62 258 ALA A O 1
ATOM 1973 N N . ALA A 1 259 ? 18.105 -20.514 -4.198 1.00 67.88 259 ALA A N 1
ATOM 1974 C CA . ALA A 1 259 ? 17.562 -20.677 -5.544 1.00 67.88 259 ALA A CA 1
ATOM 1975 C C . ALA A 1 259 ? 18.607 -20.448 -6.652 1.00 67.88 259 ALA A C 1
ATOM 1977 O O . ALA A 1 259 ? 18.509 -21.053 -7.716 1.00 67.88 259 ALA A O 1
ATOM 1978 N N . GLN A 1 260 ? 19.593 -19.577 -6.422 1.00 72.06 260 GLN A N 1
ATOM 1979 C CA . GLN A 1 260 ? 20.598 -19.193 -7.422 1.00 72.06 260 GLN A CA 1
ATOM 1980 C C . GLN A 1 260 ? 21.899 -20.004 -7.329 1.00 72.06 260 GLN A C 1
ATOM 1982 O O . GLN A 1 260 ? 22.522 -20.290 -8.347 1.00 72.06 260 GLN A O 1
ATOM 1987 N N . ASN A 1 261 ? 22.336 -20.356 -6.118 1.00 74.75 261 ASN A N 1
ATOM 1988 C CA . ASN A 1 261 ? 23.588 -21.060 -5.859 1.00 74.75 261 ASN A CA 1
ATOM 1989 C C . ASN A 1 261 ? 23.491 -21.889 -4.567 1.00 74.75 261 ASN A C 1
ATOM 1991 O O . ASN A 1 261 ? 23.910 -21.459 -3.489 1.00 74.75 261 ASN A O 1
ATOM 1995 N N . LEU A 1 262 ? 22.982 -23.118 -4.691 1.00 71.88 262 LEU A N 1
ATOM 1996 C CA . LEU A 1 262 ? 22.810 -24.032 -3.560 1.00 71.88 262 LEU A CA 1
ATOM 1997 C C . LEU A 1 262 ? 24.129 -24.339 -2.832 1.00 71.88 262 LEU A C 1
ATOM 1999 O O . LEU A 1 262 ? 24.158 -24.359 -1.604 1.00 71.88 262 LEU A O 1
ATOM 2003 N N . LYS A 1 263 ? 25.238 -24.522 -3.561 1.00 72.75 263 LYS A N 1
ATOM 2004 C CA . LYS A 1 263 ? 26.558 -24.757 -2.947 1.00 72.75 263 LYS A CA 1
ATOM 2005 C C . LYS A 1 263 ? 27.001 -23.559 -2.106 1.00 72.75 263 LYS A C 1
ATOM 2007 O O . LYS A 1 263 ? 27.473 -23.743 -0.989 1.00 72.75 263 LYS A O 1
ATOM 2012 N N . GLY A 1 264 ? 26.790 -22.343 -2.613 1.00 70.31 264 GLY A N 1
ATOM 2013 C CA . GLY A 1 264 ? 27.045 -21.103 -1.881 1.00 70.31 264 GLY A CA 1
ATOM 2014 C C . GLY A 1 264 ? 26.153 -20.960 -0.649 1.00 70.31 264 GLY A C 1
ATOM 2015 O O . GLY A 1 264 ? 26.640 -20.603 0.416 1.00 70.31 264 GLY A O 1
ATOM 2016 N N . PHE A 1 265 ? 24.870 -21.314 -0.757 1.00 75.81 265 PHE A N 1
ATOM 2017 C CA . PHE A 1 265 ? 23.955 -21.342 0.385 1.00 75.81 265 PHE A CA 1
ATOM 2018 C C . PHE A 1 265 ? 24.399 -22.337 1.471 1.00 75.81 265 PHE A C 1
ATOM 2020 O O . PHE A 1 265 ? 24.411 -21.985 2.651 1.00 75.81 265 PHE A O 1
ATOM 2027 N N . LEU A 1 266 ? 24.779 -23.562 1.088 1.00 71.25 266 LEU A N 1
ATOM 2028 C CA . LEU A 1 266 ? 25.219 -24.608 2.019 1.00 71.25 266 LEU A CA 1
ATOM 2029 C C . LEU A 1 266 ? 26.561 -24.283 2.692 1.00 71.25 266 LEU A C 1
ATOM 2031 O O . LEU A 1 266 ? 26.803 -24.753 3.800 1.00 71.25 266 LEU A O 1
ATOM 2035 N N . ALA A 1 267 ? 27.403 -23.466 2.055 1.00 73.62 267 ALA A N 1
ATOM 2036 C CA . ALA A 1 267 ? 28.699 -23.045 2.582 1.00 73.62 267 ALA A CA 1
ATOM 2037 C C . ALA A 1 267 ? 28.622 -21.886 3.595 1.00 73.62 267 ALA A C 1
ATOM 2039 O O . ALA A 1 267 ? 29.616 -21.602 4.262 1.00 73.62 267 ALA A O 1
ATOM 2040 N N . ILE A 1 268 ? 27.476 -21.203 3.733 1.00 68.69 268 ILE A N 1
ATOM 2041 C CA . ILE A 1 268 ? 27.343 -20.112 4.708 1.00 68.69 268 ILE A CA 1
ATOM 2042 C C . ILE A 1 268 ? 27.304 -20.698 6.124 1.00 68.69 268 ILE A C 1
ATOM 2044 O O . ILE A 1 268 ? 26.409 -21.502 6.409 1.00 68.69 268 ILE A O 1
ATOM 2048 N N . PRO A 1 269 ? 28.179 -20.238 7.042 1.00 62.28 269 PRO A N 1
ATOM 2049 C CA . PRO A 1 269 ? 28.113 -20.610 8.446 1.00 62.28 269 PRO A CA 1
ATOM 2050 C C . PRO A 1 269 ? 26.709 -20.340 8.978 1.00 62.28 269 PRO A C 1
ATOM 2052 O O . PRO A 1 269 ? 26.213 -19.208 8.969 1.00 62.28 269 PRO A O 1
ATOM 2055 N N . ARG A 1 270 ? 26.027 -21.402 9.402 1.00 62.03 270 ARG A N 1
ATOM 2056 C CA . ARG A 1 270 ? 24.761 -21.263 10.110 1.00 62.03 270 ARG A CA 1
ATOM 2057 C C . ARG A 1 270 ? 25.123 -20.731 11.486 1.00 62.03 270 ARG A C 1
ATOM 2059 O O . ARG A 1 270 ? 25.840 -21.400 12.224 1.00 62.03 270 ARG A O 1
ATOM 2066 N N . THR A 1 271 ? 24.675 -19.524 11.814 1.00 53.19 271 THR A N 1
ATOM 2067 C CA . THR A 1 271 ? 24.686 -19.055 13.197 1.00 53.19 271 THR A CA 1
ATOM 2068 C C . THR A 1 271 ? 23.936 -20.111 13.991 1.00 53.19 271 THR A C 1
ATOM 2070 O O . THR A 1 271 ? 22.755 -20.343 13.731 1.00 53.19 271 THR A O 1
ATOM 2073 N N . ALA A 1 272 ? 24.643 -20.819 14.870 1.00 43.47 272 ALA A N 1
ATOM 2074 C CA . ALA A 1 272 ? 24.034 -21.761 15.786 1.00 43.47 272 ALA A CA 1
ATOM 2075 C C . ALA A 1 272 ? 23.047 -20.967 16.645 1.00 43.47 272 ALA A C 1
ATOM 2077 O O . ALA A 1 272 ? 23.426 -20.298 17.602 1.00 43.47 272 ALA A O 1
ATOM 2078 N N . THR A 1 273 ? 21.776 -20.967 16.258 1.00 39.84 273 THR A N 1
ATOM 2079 C CA . THR A 1 273 ? 20.703 -20.648 17.184 1.00 39.84 273 THR A CA 1
ATOM 2080 C C . THR A 1 273 ? 20.741 -21.757 18.213 1.00 39.84 273 THR A C 1
ATOM 2082 O O . THR A 1 273 ? 20.549 -22.919 17.855 1.00 39.84 273 THR A O 1
ATOM 2085 N N . HIS A 1 274 ? 21.090 -21.381 19.441 1.00 32.62 274 HIS A N 1
ATOM 2086 C CA . HIS A 1 274 ? 21.050 -22.216 20.629 1.00 32.62 274 HIS A CA 1
ATOM 2087 C C . HIS A 1 274 ? 19.936 -23.260 20.560 1.00 32.62 274 HIS A C 1
ATOM 2089 O O . HIS A 1 274 ? 18.795 -22.933 20.226 1.00 32.62 274 HIS A O 1
ATOM 2095 N N . ASP A 1 275 ? 20.304 -24.494 20.905 1.00 32.22 275 ASP A N 1
ATOM 2096 C CA . ASP A 1 275 ? 19.397 -25.558 21.313 1.00 32.22 275 ASP A CA 1
ATOM 2097 C C . ASP A 1 275 ? 18.258 -24.979 22.164 1.00 32.22 275 ASP A C 1
ATOM 2099 O O . ASP A 1 275 ? 18.430 -24.682 23.346 1.00 32.22 275 ASP A O 1
ATOM 2103 N N . VAL A 1 276 ? 17.075 -24.855 21.572 1.00 33.94 276 VAL A N 1
ATOM 2104 C CA . VAL A 1 276 ? 15.830 -24.965 22.324 1.00 33.94 276 VAL A CA 1
ATOM 2105 C C . VAL A 1 276 ? 15.336 -26.368 22.027 1.00 33.94 276 VAL A C 1
ATOM 2107 O O . VAL A 1 276 ? 14.646 -26.613 21.038 1.00 33.94 276 VAL A O 1
ATOM 2110 N N . ARG A 1 277 ? 15.797 -27.309 22.856 1.00 32.12 277 ARG A N 1
ATOM 2111 C CA . ARG A 1 277 ? 15.197 -28.637 22.952 1.00 32.12 277 ARG A CA 1
ATOM 2112 C C . ARG A 1 277 ? 13.729 -28.455 23.345 1.00 32.12 277 ARG A C 1
ATOM 2114 O O . ARG A 1 277 ? 13.444 -27.753 24.315 1.00 32.12 277 ARG A O 1
ATOM 2121 N N . VAL A 1 278 ? 12.840 -29.061 22.560 1.00 33.47 278 VAL A N 1
ATOM 2122 C CA . VAL A 1 278 ? 11.506 -29.483 23.013 1.00 33.47 278 VAL A CA 1
ATOM 2123 C C . VAL A 1 278 ? 11.686 -30.714 23.890 1.00 33.47 278 VAL A C 1
ATOM 2125 O O . VAL A 1 278 ? 12.553 -31.545 23.528 1.00 33.47 278 VAL A O 1
#

Foldseek 3Di:
DVVVLVVVCVPPVDPDCVVVDDPDDDPDPDPVVPDPPVCVVPVDPPPPPDAFAADLEADALVQLLVVLVVCLVDPQKKWFFKWDQDPVLRTYGAAIEIDSDPCCQVVDPLNVVCCVVVVIDTQEMEEEDDPPDDPVVVVVRLVSFVVRDDPSRQKGKYWYHYSVDRPDIWIWIDRNPDTGTHDHDHDDNDDDDDDRYYYSVCRPPDPVNVVVVVVVVVVVVVVVCVVVDDDDDDDDDDDDDDDDADPPVCSVVLVVCCVVPVPVSVPDDDPPPDDPDD

pLDDT: mean 72.06, std 18.81, range [32.12, 97.12]

Radius of gyration: 25.83 Å; chains: 1; bounding box: 63×74×57 Å

Sequence (278 aa):
VLMQAISLADKSGTNDISTLLPKDGPSSSDLASLDNILGRYLSPEIPPTAPLRQTSISAVKSAVTTFQTWAMRTPGLVGVLFGQQGKSKAWKGLRILVAPSFQAILEDHRTAEMCEQDQVRPVGVIQVGSAAANEASREIVRTQCQAFIDEKLKVSLCIYVHPHDPGSFAFKEFGGEEFVCVEPVWGHATMKGIANVCMVEHLFQSNREALYRQVCKVVLKEACKIYDTSPSGNTQKFPFEKVGIPGDGRCGWRAILAAQNLKGFLAIPRTATHDVRV